Protein AF-0000000084848698 (afdb_homodimer)

InterPro domains:
  IPR004860 Homing endonuclease, LAGLIDADG domain [PF00961] (37-137)
  IPR027434 Homing endonuclease [G3DSA:3.10.28.10] (5-168)
  IPR027434 Homing endonuclease [SSF55608] (29-166)
  IPR051289 LAGLIDADG Homing Endonuclease [PTHR36181] (28-167)

Foldseek 3Di:
DDPDDDPPPPCVPDVPDDDDDDDDDDDDPADDLLVVLVQCLPFKAKAKDWDAAPVAPVRIDIWIKIKGKDFVVCQVVLVNVCVRLVHFDWDQDPVDNGMIMTMDTPLVSCVPRVLVSCVVRNRDDPRRLLSVLRVVLSVLVVVVVCSDPVSVVSNVVSNCCDDPSNDD/DPPDDDDPPPCVPDVPDDDDDDDDDDDDPADDLLVVLVQCLPFKAKAKDWDAAPVAPVRIDIWIKIKGKDFVVCQVVLVNVCVRLVHFDWDQDPVDNGMIMTMDTPLVSCVPRVLVSCVVRNRDDPRRLVSVLRVVLSVLVVVVVCSDPVSVVSNVVSNCCDDPSNDD

Radius of gyration: 22.37 Å; Cα contacts (8 Å, |Δi|>4): 511; chains: 2; bounding box: 40×70×56 Å

Nearest PDB structures (foldseek):
  4lq0-assembly1_A  TM=9.061E-01  e=2.916E-15  Leptographium truncatum
  5gkk-assembly1_A  TM=9.551E-01  e=1.819E-14  Thermotoga neapolitana
  5e67-assembly1_A  TM=8.804E-01  e=2.965E-14  Sordaria macrospora k-hell
  4z1x-assembly2_A  TM=8.504E-01  e=2.965E-14  Fusarium graminearum PH-1
  2ex5-assembly1_B  TM=8.906E-01  e=7.009E-10  Chlamydomonas moewusii

pLDDT: mean 86.85, std 21.05, range [21.31, 98.88]

Secondary structure (DSSP, 8-state):
-------TTTTTT-TT------PPP---SS--HHHHHHHHHHHEEEEEEEEE-TTSTTSEEEEEEEEEEEEGGGHHHHHHHHHHHT--EEEE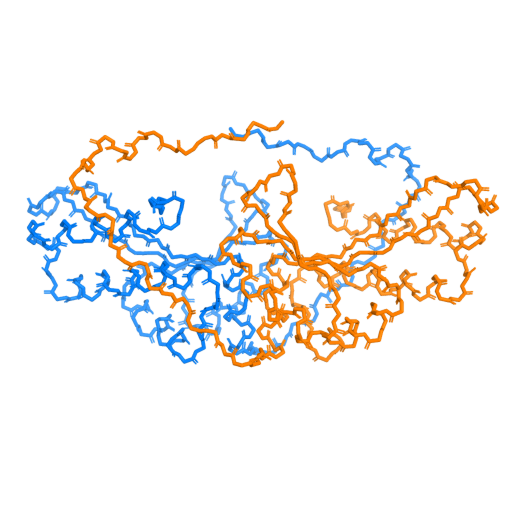-SS-TTEEEEEE--HHHIIIIIHHHHHHS---STHHHHHHHHHHHHHHHHTTGGGSHHHHHHHHHHHHTSGGG---/-------TTTTTT-TT------PPP---SS--HHHHHHHHHHHEEEEEEEEE-TTSTTSEEEEEEEEEEEEGGGHHHHHHHHHHHT--EEEE-SS-TTEEEEEE--HHHIIIIIHHHHHHS---STHHHHHHHHHHHHHHHHTTGGGSHHHHHHHHHHHHTSGGG---

Sequence (336 aa):
SINRGTSKKVFFLYPNIKPVIRPRVILPLNLNPYWVSGFVSGDGGFSIVIRPSNSYKLKQQVAFRFHIAQHNRDIEVMNLISKFFNCGTVYVRSNSSQLCDFVVQDTKLLLSNILPHFEIYPILNLKYKDYICFKKALEIFLSKQHLKQEGLDTIKGFILEMNSNRLNSINRGTSKKVFFLYPNIKPVIRPRVILPLNLNPYWVSGFVSGDGGFSIVIRPSNSYKLKQQVAFRFHIAQHNRDIEVMNLISKFFNCGTVYVRSNSSQLCDFVVQDTKLLLSNILPHFEIYPILNLKYKDYICFKKALEIFLSKQHLKQEGLDTIKGFILEMNSNRLN

Structure (mmCIF, N/CA/C/O backbone):
data_AF-0000000084848698-model_v1
#
loop_
_entity.id
_entity.type
_entity.pdbx_description
1 polymer 'Homing endonuclease LAGLIDADG domain-containing protein'
#
loop_
_atom_site.group_PDB
_atom_site.id
_atom_site.type_symbol
_atom_site.label_atom_id
_atom_site.label_alt_id
_atom_site.label_comp_id
_atom_site.label_asym_id
_atom_site.label_entity_id
_atom_site.label_seq_id
_atom_site.pdbx_PDB_ins_code
_atom_site.Cartn_x
_atom_site.Cartn_y
_atom_site.Cartn_z
_atom_site.occupancy
_atom_site.B_iso_or_equiv
_atom_site.auth_seq_id
_atom_site.auth_comp_id
_atom_site.auth_asym_id
_atom_site.auth_atom_id
_atom_site.pdbx_PDB_model_num
ATOM 1 N N . SER A 1 1 ? 23.016 -2.248 -3.258 1 21.81 1 SER A N 1
ATOM 2 C CA . SER A 1 1 ? 21.781 -1.486 -3.117 1 21.81 1 SER A CA 1
ATOM 3 C C . SER A 1 1 ? 21.719 -0.774 -1.77 1 21.81 1 SER A C 1
ATOM 5 O O . SER A 1 1 ? 21.812 -1.413 -0.719 1 21.81 1 SER A O 1
ATOM 7 N N . ILE A 1 2 ? 22.156 0.504 -1.577 1 24.38 2 ILE A N 1
ATOM 8 C CA . ILE A 1 2 ? 22.734 1.246 -0.467 1 24.38 2 ILE A CA 1
ATOM 9 C C . ILE A 1 2 ? 21.656 1.577 0.562 1 24.38 2 ILE A C 1
ATOM 11 O O . ILE A 1 2 ? 20.609 2.139 0.218 1 24.38 2 ILE A O 1
ATOM 15 N N . ASN A 1 3 ? 21.469 0.771 1.458 1 21.31 3 ASN A N 1
ATOM 16 C CA . ASN A 1 3 ? 20.672 0.817 2.676 1 21.31 3 ASN A CA 1
ATOM 17 C C . ASN A 1 3 ? 20.797 2.164 3.383 1 21.31 3 ASN A C 1
ATOM 19 O O . ASN A 1 3 ? 21.75 2.379 4.145 1 21.31 3 ASN A O 1
ATOM 23 N N . ARG A 1 4 ? 20.578 3.318 2.76 1 28.48 4 ARG A N 1
ATOM 24 C CA . ARG A 1 4 ? 21.047 4.586 3.314 1 28.48 4 ARG A CA 1
ATOM 25 C C . ARG A 1 4 ? 20.422 4.844 4.684 1 28.48 4 ARG A C 1
ATOM 27 O O . ARG A 1 4 ? 19.234 4.602 4.887 1 28.48 4 ARG A O 1
ATOM 34 N N . GLY A 1 5 ? 21.188 4.73 5.754 1 27.66 5 GLY A N 1
ATOM 35 C CA . GLY A 1 5 ? 21.062 5.008 7.18 1 27.66 5 GLY A CA 1
ATOM 36 C C . GLY A 1 5 ? 20.156 6.184 7.48 1 27.66 5 GLY A C 1
ATOM 37 O O . GLY A 1 5 ? 19.844 6.984 6.598 1 27.66 5 GLY A O 1
ATOM 38 N N . THR A 1 6 ? 19.422 6.055 8.562 1 30.78 6 THR A N 1
ATOM 39 C CA . THR A 1 6 ? 18.641 7.059 9.281 1 30.78 6 THR A CA 1
ATOM 40 C C . THR A 1 6 ? 19.359 8.406 9.266 1 30.78 6 THR A C 1
ATOM 42 O O . THR A 1 6 ? 20.594 8.461 9.297 1 30.78 6 THR A O 1
ATOM 45 N N . SER A 1 7 ? 18.75 9.383 8.648 1 32.88 7 SER A N 1
ATOM 46 C CA . SER A 1 7 ? 19.312 10.727 8.586 1 32.88 7 SER A CA 1
ATOM 47 C C . SER A 1 7 ? 19.844 11.172 9.945 1 32.88 7 SER A C 1
ATOM 49 O O . SER A 1 7 ? 19.109 11.156 10.938 1 32.88 7 SER A O 1
ATOM 51 N N . LYS A 1 8 ? 21.031 11.047 10.367 1 35.56 8 LYS A N 1
ATOM 52 C CA . LYS A 1 8 ? 21.828 11.57 11.461 1 35.56 8 LYS A CA 1
ATOM 53 C C . LYS A 1 8 ? 21.422 13 11.812 1 35.56 8 LYS A C 1
ATOM 55 O O . LYS A 1 8 ? 21.938 13.578 12.766 1 35.56 8 LYS A O 1
ATOM 60 N N . LYS A 1 9 ? 20.75 13.531 10.93 1 34.56 9 LYS A N 1
ATOM 61 C CA . LYS A 1 9 ? 20.625 14.977 11.047 1 34.56 9 LYS A CA 1
ATOM 62 C C . LYS A 1 9 ? 19.594 15.352 12.117 1 34.56 9 LYS A C 1
ATOM 64 O O . LYS A 1 9 ? 19.609 16.469 12.625 1 34.56 9 LYS A O 1
ATOM 69 N N . VAL A 1 10 ? 18.562 14.484 12.367 1 36.53 10 VAL A N 1
ATOM 70 C CA . VAL A 1 10 ? 17.547 15.016 13.258 1 36.53 10 VAL A CA 1
ATOM 71 C C . VAL A 1 10 ? 18.016 14.922 14.703 1 36.53 10 VAL A C 1
ATOM 73 O O . VAL A 1 10 ? 17.438 15.547 15.602 1 36.53 10 VAL A O 1
ATOM 76 N N . PHE A 1 11 ? 18.906 14.039 15.07 1 38.94 11 PHE A N 1
ATOM 77 C CA . PHE A 1 11 ? 19.328 13.914 16.453 1 38.94 11 PHE A CA 1
ATOM 78 C C . PHE A 1 11 ? 19.859 15.25 16.984 1 38.94 11 PHE A C 1
ATOM 80 O O . PHE A 1 11 ? 19.734 15.539 18.172 1 38.94 11 PHE A O 1
ATOM 87 N N . PHE A 1 12 ? 20.5 15.82 16.141 1 42.62 12 PHE A N 1
ATOM 88 C CA . PHE A 1 12 ? 21.234 16.953 16.703 1 42.62 12 PHE A CA 1
ATOM 89 C C . PHE A 1 12 ? 20.266 18.047 17.141 1 42.62 12 PHE A C 1
ATOM 91 O O . PHE A 1 12 ? 20.625 18.938 17.922 1 42.62 12 PHE A O 1
ATOM 98 N N . LEU A 1 13 ? 19.094 17.891 16.547 1 42.56 13 LEU A N 1
ATOM 99 C CA . LEU A 1 13 ? 18.344 19.125 16.766 1 42.56 13 LEU A CA 1
ATOM 100 C C . LEU A 1 13 ? 17.578 19.062 18.094 1 42.56 13 LEU A C 1
ATOM 102 O O . LEU A 1 13 ? 17.344 20.094 18.719 1 42.56 13 LEU A O 1
ATOM 106 N N . TYR A 1 14 ? 17.047 17.797 18.562 1 42.09 14 TYR A N 1
ATOM 107 C CA . TYR A 1 14 ? 16.281 17.875 19.797 1 42.09 14 TYR A CA 1
ATOM 108 C C . TYR A 1 14 ? 16.781 16.859 20.812 1 42.09 14 TYR A C 1
ATOM 110 O O . TYR A 1 14 ? 16.234 15.766 20.922 1 42.09 14 TYR A O 1
ATOM 118 N N . PRO A 1 15 ? 17.797 17.031 21.484 1 41.66 15 PRO A N 1
ATOM 119 C CA . PRO A 1 15 ? 18.438 16.078 22.406 1 41.66 15 PRO A CA 1
ATOM 120 C C . PRO A 1 15 ? 17.5 15.648 23.531 1 41.66 15 PRO A C 1
ATOM 122 O O . PRO A 1 15 ? 17.656 14.5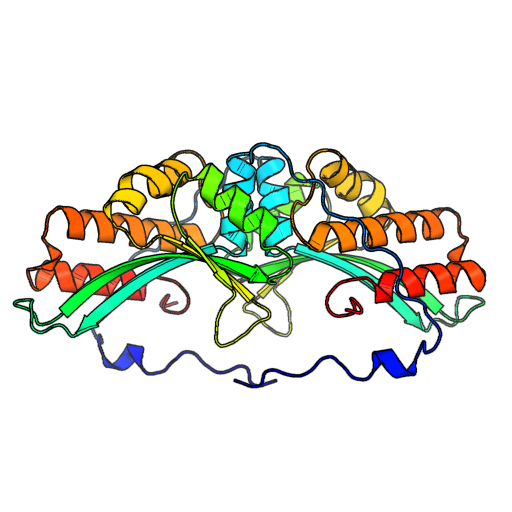55 24.078 1 41.66 15 PRO A O 1
ATOM 125 N N . ASN A 1 16 ? 16.594 16.5 23.953 1 43.38 16 ASN A N 1
ATOM 126 C CA . ASN A 1 16 ? 15.961 16.234 25.234 1 43.38 16 ASN A CA 1
ATOM 127 C C . ASN A 1 16 ? 14.602 15.562 25.062 1 43.38 16 ASN A C 1
ATOM 129 O O . ASN A 1 16 ? 13.734 15.664 25.938 1 43.38 16 ASN A O 1
ATOM 133 N N . ILE A 1 17 ? 14.273 15.117 23.953 1 48.41 17 ILE A N 1
ATOM 134 C CA . ILE A 1 17 ? 12.875 14.688 23.875 1 48.41 17 ILE A CA 1
ATOM 135 C C . ILE A 1 17 ? 12.758 13.227 24.297 1 48.41 17 ILE A C 1
ATOM 137 O O . ILE A 1 17 ? 13.508 12.375 23.812 1 48.41 17 ILE A O 1
ATOM 141 N N . LYS A 1 18 ? 12.016 13.031 25.438 1 46.81 18 LYS A N 1
ATOM 142 C CA . LYS A 1 18 ? 11.727 11.711 25.984 1 46.81 18 LYS A CA 1
ATOM 143 C C . LYS A 1 18 ? 10.844 10.898 25.031 1 46.81 18 LYS A C 1
ATOM 145 O O . LYS A 1 18 ? 9.938 11.445 24.406 1 46.81 18 LYS A O 1
ATOM 150 N N . PRO A 1 19 ? 11.195 9.672 24.844 1 43.78 19 PRO A N 1
ATOM 151 C CA . PRO A 1 19 ? 10.375 8.828 23.984 1 43.78 19 PRO A CA 1
ATOM 152 C C . PRO A 1 19 ? 8.953 8.648 24.5 1 43.78 19 PRO A C 1
ATOM 154 O O . PRO A 1 19 ? 8.75 8.453 25.703 1 43.78 19 PRO A O 1
ATOM 157 N N . VAL A 1 20 ? 7.906 9.266 23.953 1 46.66 20 VAL A N 1
ATOM 158 C CA . VAL A 1 20 ? 6.508 9.117 24.359 1 46.66 20 VAL A CA 1
ATOM 159 C C . VAL A 1 20 ? 6.012 7.719 24 1 46.66 20 VAL A C 1
ATOM 161 O O . VAL A 1 20 ? 6.516 7.094 23.062 1 46.66 20 VAL A O 1
ATOM 164 N N . ILE A 1 21 ? 5.074 7.098 24.844 1 48.22 21 ILE A N 1
ATOM 165 C CA . ILE A 1 21 ? 4.402 5.812 24.688 1 48.22 21 ILE A CA 1
ATOM 166 C C . ILE A 1 21 ? 3.693 5.754 23.344 1 48.22 21 ILE A C 1
ATOM 168 O O . ILE A 1 21 ? 2.867 6.613 23.031 1 48.22 21 ILE A O 1
ATOM 172 N N . ARG A 1 22 ? 4.051 4.938 22.578 1 54.06 22 ARG A N 1
ATOM 173 C CA . ARG A 1 22 ? 3.523 4.785 21.234 1 54.06 22 ARG A CA 1
ATOM 174 C C . ARG A 1 22 ? 2.115 4.199 21.25 1 54.06 22 ARG A C 1
ATOM 176 O O . ARG A 1 22 ? 1.883 3.154 21.859 1 54.06 22 ARG A O 1
ATOM 183 N N . PRO A 1 23 ? 1.16 4.953 20.922 1 56.19 23 PRO A N 1
ATOM 184 C CA . PRO A 1 23 ? -0.177 4.355 20.875 1 56.19 23 PRO A CA 1
ATOM 185 C C . PRO A 1 23 ? -0.23 3.08 20.047 1 56.19 23 PRO A C 1
ATOM 187 O O . PRO A 1 23 ? 0.459 2.98 19.016 1 56.19 23 PRO A O 1
ATOM 190 N N . ARG A 1 24 ? -0.662 2.1 20.625 1 66.25 24 ARG A N 1
ATOM 191 C CA . ARG A 1 24 ? -0.813 0.822 19.938 1 66.25 24 ARG A CA 1
ATOM 192 C C . ARG A 1 24 ? -2.016 0.843 19 1 66.25 24 ARG A C 1
ATOM 194 O O . ARG A 1 24 ? -3.049 1.435 19.328 1 66.25 24 ARG A O 1
ATOM 201 N N . VAL A 1 25 ? -1.762 0.469 17.781 1 73.56 25 VAL A N 1
ATOM 202 C CA . VAL A 1 25 ? -2.852 0.355 16.812 1 73.56 25 VAL A CA 1
ATOM 203 C C . VAL A 1 25 ? -3.863 -0.681 17.297 1 73.56 25 VAL A C 1
ATOM 205 O O . VAL A 1 25 ? -3.492 -1.802 17.656 1 73.56 25 VAL A O 1
ATOM 208 N N . ILE A 1 26 ? -5.082 -0.307 17.547 1 84.06 26 ILE A N 1
ATOM 209 C CA . ILE A 1 26 ? -6.137 -1.259 17.891 1 84.06 26 ILE A CA 1
ATOM 210 C C . ILE A 1 26 ? -6.652 -1.925 16.609 1 84.06 26 ILE A C 1
ATOM 212 O O . ILE A 1 26 ? -7.242 -1.264 15.758 1 84.06 26 ILE A O 1
ATOM 216 N N . LEU A 1 27 ? -6.402 -3.18 16.531 1 91.62 27 LEU A N 1
ATOM 217 C CA . LEU A 1 27 ? -6.793 -3.916 15.328 1 91.62 27 LEU A CA 1
ATOM 218 C C . LEU A 1 27 ? -8.172 -4.539 15.5 1 91.62 27 LEU A C 1
ATOM 220 O O . LEU A 1 27 ? -8.539 -4.957 16.594 1 91.62 27 LEU A O 1
ATOM 224 N N . PRO A 1 28 ? -8.891 -4.539 14.477 1 93.19 28 PRO A N 1
ATOM 225 C CA . PRO A 1 28 ? -10.195 -5.207 14.531 1 93.19 28 PRO A CA 1
ATOM 226 C C . PRO A 1 28 ? -10.078 -6.727 14.648 1 93.19 28 PRO A C 1
ATOM 228 O O . PRO A 1 28 ? -8.984 -7.277 14.484 1 93.19 28 PRO A O 1
ATOM 231 N N . LEU A 1 29 ? -11.164 -7.312 14.922 1 91.38 29 LEU A N 1
ATOM 232 C CA . LEU A 1 29 ? -11.188 -8.766 15 1 91.38 29 LEU A CA 1
ATOM 233 C C . LEU A 1 29 ? -11.008 -9.391 13.617 1 91.38 29 LEU A C 1
ATOM 235 O O . LEU A 1 29 ? -10.312 -10.398 13.477 1 91.38 29 LEU A O 1
ATOM 239 N N . ASN A 1 30 ? -11.703 -8.734 12.602 1 94.5 30 ASN A N 1
ATOM 240 C CA . ASN A 1 30 ? -11.594 -9.172 11.211 1 94.5 30 ASN A CA 1
ATOM 241 C C . ASN A 1 30 ? -11.344 -7.992 10.273 1 94.5 30 ASN A C 1
ATOM 243 O O . ASN A 1 30 ? -11.805 -6.879 10.531 1 94.5 30 ASN A O 1
ATOM 247 N N . LEU A 1 31 ? -10.711 -8.273 9.211 1 98 31 LEU A N 1
ATOM 248 C CA . LEU A 1 31 ? -10.438 -7.227 8.234 1 98 31 LEU A CA 1
ATOM 249 C C . LEU A 1 31 ? -11.578 -7.117 7.23 1 98 31 LEU A C 1
ATOM 251 O O . LEU A 1 31 ? -12.164 -8.133 6.84 1 98 31 LEU A O 1
ATOM 255 N N . ASN A 1 32 ? -11.867 -5.891 6.871 1 98.38 32 ASN A N 1
ATOM 256 C CA . ASN A 1 32 ? -12.773 -5.688 5.746 1 98.38 32 ASN A CA 1
ATOM 257 C C . ASN A 1 32 ? -12.125 -6.09 4.426 1 98.38 32 ASN A C 1
ATOM 259 O O . ASN A 1 32 ? -10.984 -5.719 4.148 1 98.38 32 ASN A O 1
ATOM 263 N N . PRO A 1 33 ? -12.812 -6.828 3.59 1 98.62 33 PRO A N 1
ATOM 264 C CA . PRO A 1 33 ? -12.195 -7.328 2.361 1 98.62 33 PRO A CA 1
ATOM 265 C C . PRO A 1 33 ? -11.734 -6.203 1.434 1 98.62 33 PRO A C 1
ATOM 267 O O . PRO A 1 33 ? -10.742 -6.352 0.723 1 98.62 33 PRO A O 1
ATOM 270 N N . TYR A 1 34 ? -12.461 -5.094 1.409 1 98.62 34 TYR A N 1
ATOM 271 C CA . TYR A 1 34 ? -12.031 -3.961 0.593 1 98.62 34 TYR A CA 1
ATOM 272 C C . TYR A 1 34 ? -10.742 -3.361 1.128 1 98.62 34 TYR A C 1
ATOM 274 O O . TYR A 1 34 ? -9.875 -2.941 0.354 1 98.62 34 TYR A O 1
ATOM 282 N N . TRP A 1 35 ? -10.609 -3.299 2.459 1 98.69 35 TRP A N 1
ATOM 283 C CA . TRP A 1 35 ? -9.367 -2.814 3.057 1 98.69 35 TRP A CA 1
ATOM 284 C C . TRP A 1 35 ? -8.18 -3.666 2.613 1 98.69 35 TRP A C 1
ATOM 286 O O . TRP A 1 35 ? -7.125 -3.135 2.262 1 98.69 35 TRP A O 1
ATOM 296 N N . VAL A 1 36 ? -8.414 -4.961 2.555 1 98.81 36 VAL A N 1
ATOM 297 C CA . VAL A 1 36 ? -7.355 -5.895 2.189 1 98.81 36 VAL A CA 1
ATOM 298 C C . VAL A 1 36 ? -6.914 -5.637 0.75 1 98.81 36 VAL A C 1
ATOM 300 O O . VAL A 1 36 ? -5.715 -5.566 0.464 1 98.81 36 VAL A O 1
ATOM 303 N N . SER A 1 37 ? -7.898 -5.449 -0.147 1 98.75 37 SER A N 1
ATOM 304 C CA . SER A 1 37 ? -7.562 -5.18 -1.541 1 98.75 37 SER A CA 1
ATOM 305 C C . SER A 1 37 ? -6.824 -3.854 -1.688 1 98.75 37 SER A C 1
ATOM 307 O O . SER A 1 37 ? -5.902 -3.736 -2.494 1 98.75 37 SER A O 1
ATOM 309 N N . GLY A 1 38 ? -7.254 -2.846 -0.919 1 98.62 38 GLY A N 1
ATOM 310 C CA . GLY A 1 38 ? -6.531 -1.586 -0.924 1 98.62 38 GLY A CA 1
ATOM 311 C C . GLY A 1 38 ? -5.102 -1.719 -0.439 1 98.62 38 GLY A C 1
ATOM 312 O O . GLY A 1 38 ? -4.176 -1.187 -1.06 1 98.62 38 GLY A O 1
ATOM 313 N N . PHE A 1 39 ? -4.898 -2.461 0.611 1 98.75 39 PHE A N 1
ATOM 314 C CA . PHE A 1 39 ? -3.582 -2.658 1.211 1 98.75 39 PHE A CA 1
ATOM 315 C C . PHE A 1 39 ? -2.66 -3.41 0.259 1 98.75 39 PHE A C 1
ATOM 317 O O . PHE A 1 39 ? -1.492 -3.051 0.104 1 98.75 39 PHE A O 1
ATOM 324 N N . VAL A 1 40 ? -3.197 -4.426 -0.41 1 98.69 40 VAL A N 1
ATOM 325 C CA . VAL A 1 40 ? -2.43 -5.199 -1.38 1 98.69 40 VAL A CA 1
ATOM 326 C C . VAL A 1 40 ? -2.086 -4.324 -2.584 1 98.69 40 VAL A C 1
ATOM 328 O O . VAL A 1 40 ? -0.991 -4.426 -3.141 1 98.69 40 VAL A O 1
ATOM 331 N N . SER A 1 41 ? -3.006 -3.445 -3.018 1 97.88 41 SER A N 1
ATOM 332 C CA . SER A 1 41 ? -2.729 -2.514 -4.105 1 97.88 41 SER A CA 1
ATOM 333 C C . SER A 1 41 ? -1.518 -1.641 -3.791 1 97.88 41 SER A C 1
ATOM 335 O O . SER A 1 41 ? -0.792 -1.226 -4.695 1 97.88 41 SER A O 1
ATOM 337 N N . GLY A 1 42 ? -1.337 -1.416 -2.557 1 96.94 42 GLY A N 1
ATOM 338 C CA . GLY A 1 42 ? -0.197 -0.614 -2.143 1 96.94 42 GLY A CA 1
ATOM 339 C C . GLY A 1 42 ? 1.071 -1.426 -1.964 1 96.94 42 GLY A C 1
ATOM 340 O O . GLY A 1 42 ? 2.059 -1.207 -2.666 1 96.94 42 GLY A O 1
ATOM 341 N N . ASP A 1 43 ? 0.994 -2.461 -1.101 1 97.06 43 ASP A N 1
ATOM 342 C CA . ASP A 1 43 ? 2.234 -3.102 -0.673 1 97.06 43 ASP A CA 1
ATOM 343 C C . ASP A 1 43 ? 2.211 -4.598 -0.97 1 97.06 43 ASP A C 1
ATOM 345 O O . ASP A 1 43 ? 3.062 -5.348 -0.487 1 97.06 43 ASP A O 1
ATOM 349 N N . GLY A 1 44 ? 1.24 -5.078 -1.666 1 97.81 44 GLY A N 1
ATOM 350 C CA . GLY A 1 44 ? 1.187 -6.469 -2.082 1 97.81 44 GLY A CA 1
ATOM 351 C C . GLY A 1 44 ? 1.816 -6.711 -3.441 1 97.81 44 GLY A C 1
ATOM 352 O O . GLY A 1 44 ? 2.201 -5.762 -4.129 1 97.81 44 GLY A O 1
ATOM 353 N N . GLY A 1 45 ? 1.938 -7.984 -3.746 1 97.56 45 GLY A N 1
ATOM 354 C CA . GLY A 1 45 ? 2.518 -8.328 -5.035 1 97.56 45 GLY A CA 1
ATOM 355 C C . GLY A 1 45 ? 2.234 -9.758 -5.453 1 97.56 45 GLY A C 1
ATOM 356 O O . GLY A 1 45 ? 1.989 -10.625 -4.605 1 97.56 45 GLY A O 1
ATOM 357 N N . PHE A 1 46 ? 2.254 -9.961 -6.754 1 98.12 46 PHE A N 1
ATOM 358 C CA . PHE A 1 46 ? 2.117 -11.25 -7.414 1 98.12 46 PHE A CA 1
ATOM 359 C C . PHE A 1 46 ? 3.354 -11.57 -8.25 1 98.12 46 PHE A C 1
ATOM 361 O O . PHE A 1 46 ? 3.812 -10.727 -9.023 1 98.12 46 PHE A O 1
ATOM 368 N N . SER A 1 47 ? 3.848 -12.773 -8.094 1 97.19 47 SER A N 1
ATOM 369 C CA . SER A 1 47 ? 5.051 -13.102 -8.852 1 97.19 47 SER A CA 1
ATOM 370 C C . SER A 1 47 ? 5 -14.531 -9.375 1 97.19 47 SER A C 1
ATOM 372 O O . SER A 1 47 ? 4.375 -15.406 -8.758 1 97.19 47 SER A O 1
ATOM 374 N N . ILE A 1 48 ? 5.586 -14.711 -10.508 1 98 48 ILE A N 1
ATOM 375 C CA . ILE A 1 48 ? 5.828 -16.016 -11.125 1 98 48 ILE A CA 1
ATOM 376 C C . ILE A 1 48 ? 7.324 -16.219 -11.328 1 98 48 ILE A C 1
ATOM 378 O O . ILE A 1 48 ? 8.008 -15.359 -11.883 1 98 48 ILE A O 1
ATOM 382 N N . VAL A 1 49 ? 7.777 -17.281 -10.875 1 95.94 49 VAL A N 1
ATOM 383 C CA . VAL A 1 49 ? 9.211 -17.547 -10.977 1 95.94 49 VAL A CA 1
ATOM 384 C C . VAL A 1 49 ? 9.445 -18.859 -11.719 1 95.94 49 VAL A C 1
ATOM 386 O O . VAL A 1 49 ? 8.727 -19.844 -11.492 1 95.94 49 VAL A O 1
ATOM 389 N N . ILE A 1 50 ? 10.352 -18.859 -12.578 1 95.94 50 ILE A N 1
ATOM 390 C CA . ILE A 1 50 ? 10.805 -20.062 -13.25 1 95.94 50 ILE A CA 1
ATOM 391 C C . ILE A 1 50 ? 12.188 -20.453 -12.742 1 95.94 50 ILE A C 1
ATOM 393 O O . ILE A 1 50 ? 13.141 -19.672 -12.859 1 95.94 50 ILE A O 1
ATOM 397 N N . ARG A 1 51 ? 12.227 -21.641 -12.242 1 95.62 51 ARG A N 1
ATOM 398 C CA . ARG A 1 51 ? 13.5 -22.125 -11.703 1 95.62 51 ARG A CA 1
ATOM 399 C C . ARG A 1 51 ? 13.977 -23.359 -12.453 1 95.62 51 ARG A C 1
ATOM 401 O O . ARG A 1 51 ? 13.172 -24.188 -12.883 1 95.62 51 ARG A O 1
ATOM 408 N N . PRO A 1 52 ? 15.344 -23.453 -12.531 1 95.5 52 PRO A N 1
ATOM 409 C CA . PRO A 1 52 ? 15.844 -24.703 -13.086 1 95.5 52 PRO A CA 1
ATOM 410 C C . PRO A 1 52 ? 15.539 -25.906 -12.203 1 95.5 52 PRO A C 1
ATOM 412 O O . PRO A 1 52 ? 15.586 -25.797 -10.977 1 95.5 52 PRO A O 1
ATOM 415 N N . SER A 1 53 ? 15.133 -26.984 -12.898 1 94.94 53 SER A N 1
ATOM 416 C CA . SER A 1 53 ? 14.859 -28.219 -12.156 1 94.94 53 SER A CA 1
ATOM 417 C C . SER A 1 53 ? 15.062 -29.453 -13.039 1 94.94 53 SER A C 1
ATOM 419 O O . SER A 1 53 ? 14.461 -29.562 -14.109 1 94.94 53 SER A O 1
ATOM 421 N N . ASN A 1 54 ? 15.789 -30.391 -12.508 1 93.69 54 ASN A N 1
ATOM 422 C CA . ASN A 1 54 ? 16.062 -31.609 -13.25 1 93.69 54 ASN A CA 1
ATOM 423 C C . ASN A 1 54 ? 14.906 -32.594 -13.156 1 93.69 54 ASN A C 1
ATOM 425 O O . ASN A 1 54 ? 14.883 -33.594 -13.875 1 93.69 54 ASN A O 1
ATOM 429 N N . SER A 1 55 ? 13.984 -32.312 -12.414 1 91.69 55 SER A N 1
ATOM 430 C CA . SER A 1 55 ? 12.867 -33.25 -12.188 1 91.69 55 SER A CA 1
ATOM 431 C C . SER A 1 55 ? 11.812 -33.094 -13.281 1 91.69 55 SER A C 1
ATOM 433 O O . SER A 1 55 ? 10.93 -33.938 -13.406 1 91.69 55 SER A O 1
ATOM 435 N N . TYR A 1 56 ? 12.008 -32.094 -14.062 1 91.19 56 TYR A N 1
ATOM 436 C CA . TYR A 1 56 ? 11.016 -31.828 -15.102 1 91.19 56 TYR A CA 1
ATOM 437 C C . TYR A 1 56 ? 11.602 -32.062 -16.484 1 91.19 56 TYR A C 1
ATOM 439 O O . TYR A 1 56 ? 12.797 -31.844 -16.703 1 91.19 56 TYR A O 1
ATOM 447 N N . LYS A 1 57 ? 10.758 -32.375 -17.344 1 91.31 57 LYS A N 1
ATOM 448 C CA . LYS A 1 57 ? 11.188 -32.688 -18.703 1 91.31 57 LYS A CA 1
ATOM 449 C C . LYS A 1 57 ? 11.852 -31.469 -19.344 1 91.31 57 LYS A C 1
ATOM 451 O O . LYS A 1 57 ? 12.891 -31.609 -20 1 91.31 57 LYS A O 1
ATOM 456 N N . LEU A 1 58 ? 11.281 -30.297 -19.109 1 94.69 58 LEU A N 1
ATOM 457 C CA . LEU A 1 58 ? 11.812 -29.078 -19.719 1 94.69 58 LEU A CA 1
ATOM 458 C C . LEU A 1 58 ? 12.898 -28.469 -18.844 1 94.69 58 LEU A C 1
ATOM 460 O O . LEU A 1 58 ? 13.398 -27.375 -19.125 1 94.69 58 LEU A O 1
ATOM 464 N N . LYS A 1 59 ? 13.188 -29.062 -17.75 1 95.5 59 LYS A N 1
ATOM 465 C CA . LYS A 1 59 ? 14.25 -28.656 -16.844 1 95.5 59 LYS A CA 1
ATOM 466 C C . LYS A 1 59 ? 13.938 -27.328 -16.172 1 95.5 59 LYS A C 1
ATOM 468 O O . LYS A 1 59 ? 14.844 -26.547 -15.852 1 95.5 59 LYS A O 1
ATOM 473 N N . GLN A 1 60 ? 12.672 -27.016 -16.188 1 96.12 60 GLN A N 1
ATOM 474 C CA . GLN A 1 60 ? 12.219 -25.766 -15.57 1 96.12 60 GLN A CA 1
ATOM 475 C C . GLN A 1 60 ? 10.969 -26.016 -14.727 1 96.12 60 GLN A C 1
ATOM 477 O O . GLN A 1 60 ? 10.062 -26.75 -15.133 1 96.12 60 GLN A O 1
ATOM 482 N N . GLN A 1 61 ? 11 -25.438 -13.602 1 96.38 61 GLN A N 1
ATOM 483 C CA . GLN A 1 61 ? 9.852 -25.484 -12.703 1 96.38 61 GLN A CA 1
ATOM 484 C C . GLN A 1 61 ? 9.234 -24.094 -12.539 1 96.38 61 GLN A C 1
ATOM 486 O O . GLN A 1 61 ? 9.945 -23.109 -12.352 1 96.38 61 GLN A O 1
ATOM 491 N N . VAL A 1 62 ? 7.922 -24.078 -12.68 1 97.69 62 VAL A N 1
ATOM 492 C CA . VAL A 1 62 ? 7.191 -22.828 -12.492 1 97.69 62 VAL A CA 1
ATOM 493 C C . VAL A 1 62 ? 6.68 -22.75 -11.062 1 97.69 62 VAL A C 1
ATOM 495 O O . VAL A 1 62 ? 6.117 -23.703 -10.531 1 97.69 62 VAL A O 1
ATOM 498 N N . ALA A 1 63 ? 6.867 -21.625 -10.406 1 97.94 63 ALA A N 1
ATOM 499 C CA . ALA A 1 63 ? 6.363 -21.375 -9.055 1 97.94 63 ALA A CA 1
ATOM 500 C C . ALA A 1 63 ? 5.637 -20.031 -8.992 1 97.94 63 ALA A C 1
ATOM 502 O O . ALA A 1 63 ? 5.926 -19.125 -9.766 1 97.94 63 ALA A O 1
ATOM 503 N N . PHE A 1 64 ? 4.691 -19.984 -8.125 1 98.56 64 PHE A N 1
ATOM 504 C CA . PHE A 1 64 ? 3.855 -18.797 -7.941 1 98.56 64 PHE A CA 1
ATOM 505 C C . PHE A 1 64 ? 3.977 -18.266 -6.52 1 98.56 64 PHE A C 1
ATOM 507 O O . PHE A 1 64 ? 4.098 -19.031 -5.566 1 98.56 64 PHE A O 1
ATOM 514 N N . ARG A 1 65 ? 3.869 -16.938 -6.371 1 98.38 65 ARG A N 1
ATOM 515 C CA . ARG A 1 65 ? 3.99 -16.328 -5.047 1 98.38 65 ARG A CA 1
ATOM 516 C C . ARG A 1 65 ? 3.117 -15.086 -4.93 1 98.38 65 ARG A C 1
ATOM 518 O O . ARG A 1 65 ? 3.176 -14.195 -5.781 1 98.38 65 ARG A O 1
ATOM 525 N N . PHE A 1 66 ? 2.275 -15.078 -3.963 1 98.81 66 PHE A N 1
ATOM 526 C CA . PHE A 1 66 ? 1.607 -13.867 -3.486 1 98.81 66 PHE A CA 1
ATOM 527 C C . PHE A 1 66 ? 2.248 -13.375 -2.197 1 98.81 66 PHE A C 1
ATOM 529 O O . PHE A 1 66 ? 2.502 -14.156 -1.279 1 98.81 66 PHE A O 1
ATOM 536 N N . HIS A 1 67 ? 2.512 -12.062 -2.123 1 98.62 67 HIS A N 1
ATOM 537 C CA . HIS A 1 67 ? 3.203 -11.609 -0.921 1 98.62 67 HIS A CA 1
ATOM 538 C C . HIS A 1 67 ? 2.809 -10.18 -0.566 1 98.62 67 HIS A C 1
ATOM 540 O O . HIS A 1 67 ? 2.352 -9.43 -1.428 1 98.62 67 HIS A O 1
ATOM 546 N N . ILE A 1 68 ? 2.895 -9.836 0.651 1 98.69 68 ILE A N 1
ATOM 547 C CA . ILE A 1 68 ? 2.824 -8.484 1.206 1 98.69 68 ILE A CA 1
ATOM 548 C C . ILE A 1 68 ? 4.047 -8.227 2.082 1 98.69 68 ILE A C 1
ATOM 550 O O . ILE A 1 68 ? 4.445 -9.078 2.877 1 98.69 68 ILE A O 1
ATOM 554 N N . ALA A 1 69 ? 4.676 -7.105 1.954 1 97.38 69 ALA A N 1
ATOM 555 C CA . ALA A 1 69 ? 5.848 -6.742 2.748 1 97.38 69 ALA A CA 1
ATOM 556 C C . ALA A 1 69 ? 5.574 -5.492 3.582 1 97.38 69 ALA A C 1
ATOM 558 O O . ALA A 1 69 ? 5.035 -4.508 3.076 1 97.38 69 ALA A O 1
ATOM 559 N N . GLN A 1 70 ? 5.891 -5.555 4.797 1 96.38 70 GLN A N 1
ATOM 560 C CA . GLN A 1 70 ? 5.73 -4.426 5.711 1 96.38 70 GLN A CA 1
ATOM 561 C C . GLN A 1 70 ? 6.922 -4.316 6.664 1 96.38 70 GLN A C 1
ATOM 563 O O . GLN A 1 70 ? 7.742 -5.23 6.746 1 96.38 70 GLN A O 1
ATOM 568 N N . HIS A 1 71 ? 7.035 -3.182 7.34 1 94 71 HIS A N 1
ATOM 569 C CA . HIS A 1 71 ? 7.934 -3.082 8.484 1 94 71 HIS A CA 1
ATOM 570 C C . HIS A 1 71 ? 7.586 -4.117 9.547 1 94 71 HIS A C 1
ATOM 572 O O . HIS A 1 71 ? 6.414 -4.453 9.734 1 94 71 HIS A O 1
ATOM 578 N N . ASN A 1 72 ? 8.578 -4.645 10.289 1 93.62 72 ASN A N 1
ATOM 579 C CA . ASN A 1 72 ? 8.344 -5.734 11.234 1 93.62 72 ASN A CA 1
ATOM 580 C C . ASN A 1 72 ? 7.449 -5.301 12.383 1 93.62 72 ASN A C 1
ATOM 582 O O . ASN A 1 72 ? 6.809 -6.133 13.031 1 93.62 72 ASN A O 1
ATOM 586 N N . ARG A 1 73 ? 7.328 -4.055 12.625 1 91.38 73 ARG A N 1
ATOM 587 C CA . ARG A 1 73 ? 6.445 -3.549 13.68 1 91.38 73 ARG A CA 1
ATOM 588 C C . ARG A 1 73 ? 4.98 -3.738 13.297 1 91.38 73 ARG A C 1
ATOM 590 O O . ARG A 1 73 ? 4.094 -3.576 14.141 1 91.38 73 ARG A O 1
ATOM 597 N N . ASP A 1 74 ? 4.746 -4.117 12.055 1 94.69 74 ASP A N 1
ATOM 598 C CA . ASP A 1 74 ? 3.391 -4.352 11.562 1 94.69 74 ASP A CA 1
ATOM 599 C C . ASP A 1 74 ? 3.062 -5.844 11.547 1 94.69 74 ASP A C 1
ATOM 601 O O . ASP A 1 74 ? 2.162 -6.277 10.828 1 94.69 74 ASP A O 1
ATOM 605 N N . ILE A 1 75 ? 3.742 -6.59 12.336 1 95.69 75 ILE A N 1
ATOM 606 C CA . ILE A 1 75 ? 3.609 -8.039 12.289 1 95.69 75 ILE A CA 1
ATOM 607 C C . ILE A 1 75 ? 2.195 -8.445 12.711 1 95.69 75 ILE A C 1
ATOM 609 O O . ILE A 1 75 ? 1.646 -9.422 12.203 1 95.69 75 ILE A O 1
ATOM 613 N N . GLU A 1 76 ? 1.566 -7.676 13.57 1 96 76 GLU A N 1
ATOM 614 C CA . GLU A 1 76 ? 0.225 -8.016 14.031 1 96 76 GLU A CA 1
ATOM 615 C C . GLU A 1 76 ? -0.797 -7.891 12.906 1 96 76 GLU A C 1
ATOM 617 O O . GLU A 1 76 ? -1.69 -8.727 12.773 1 96 76 GLU A O 1
ATOM 622 N N . VAL A 1 77 ? -0.708 -6.844 12.078 1 97.25 77 VAL A N 1
ATOM 623 C CA . VAL A 1 77 ? -1.633 -6.707 10.961 1 97.25 77 VAL A CA 1
ATOM 624 C C . VAL A 1 77 ? -1.359 -7.797 9.922 1 97.25 77 VAL A C 1
ATOM 626 O O . VAL A 1 77 ? -2.285 -8.305 9.289 1 97.25 77 VAL A O 1
ATOM 629 N N . MET A 1 78 ? -0.138 -8.219 9.773 1 98.06 78 MET A N 1
ATOM 630 C CA . MET A 1 78 ? 0.209 -9.312 8.867 1 98.06 78 MET A CA 1
ATOM 631 C C . MET A 1 78 ? -0.424 -10.617 9.32 1 98.06 78 MET A C 1
ATOM 633 O O . MET A 1 78 ? -0.9 -11.406 8.5 1 98.06 78 MET A O 1
ATOM 637 N N . ASN A 1 79 ? -0.4 -10.805 10.656 1 98 79 ASN A N 1
ATOM 638 C CA . ASN A 1 79 ? -1.062 -11.984 11.195 1 98 79 ASN A CA 1
ATOM 639 C C . ASN A 1 79 ? -2.568 -11.945 10.953 1 98 79 ASN A C 1
ATOM 641 O O . ASN A 1 79 ? -3.191 -12.977 10.711 1 98 79 ASN A O 1
ATOM 645 N N . LEU A 1 80 ? -3.146 -10.828 11.023 1 98.06 80 LEU A N 1
ATOM 646 C CA . LEU A 1 80 ? -4.566 -10.672 10.742 1 98.06 80 LEU A CA 1
ATOM 647 C C . LEU A 1 80 ? -4.867 -10.984 9.281 1 98.06 80 LEU A C 1
ATOM 649 O O . LEU A 1 80 ? -5.926 -11.531 8.961 1 98.06 80 LEU A O 1
ATOM 653 N N . ILE A 1 81 ? -3.965 -10.625 8.398 1 98.62 81 ILE A N 1
ATOM 654 C CA . ILE A 1 81 ? -4.109 -10.922 6.98 1 98.62 81 ILE A CA 1
ATOM 655 C C . ILE A 1 81 ? -4.078 -12.438 6.77 1 98.62 81 ILE A C 1
ATOM 657 O O . ILE A 1 81 ? -4.879 -12.977 6 1 98.62 81 ILE A O 1
ATOM 661 N N . SER A 1 82 ? -3.137 -13.078 7.449 1 98.69 82 SER A N 1
ATOM 662 C CA . SER A 1 82 ? -3.078 -14.531 7.375 1 98.69 82 SER A CA 1
ATOM 663 C C . SER A 1 82 ? -4.383 -15.164 7.852 1 98.69 82 SER A C 1
ATOM 665 O O . SER A 1 82 ? -4.887 -16.109 7.234 1 98.69 82 SER A O 1
ATOM 667 N N . LYS A 1 83 ? -4.875 -14.68 8.953 1 98.5 83 LYS A N 1
ATOM 668 C CA . LYS A 1 83 ? -6.16 -15.148 9.461 1 98.5 83 LYS A CA 1
ATOM 669 C C . LYS A 1 83 ? -7.277 -14.875 8.461 1 98.5 83 LYS A C 1
ATOM 671 O O . LYS A 1 83 ? -8.125 -15.742 8.219 1 98.5 83 LYS A O 1
ATOM 676 N N . PHE A 1 84 ? -7.297 -13.742 7.887 1 98.69 84 PHE A N 1
ATOM 677 C CA . PHE A 1 84 ? -8.312 -13.32 6.93 1 98.69 84 PHE A CA 1
ATOM 678 C C . PHE A 1 84 ? -8.375 -14.281 5.746 1 98.69 84 PHE A C 1
ATOM 680 O O . PHE A 1 84 ? -9.453 -14.719 5.352 1 98.69 84 PHE A O 1
ATOM 687 N N . PHE A 1 85 ? -7.184 -14.602 5.18 1 98.75 85 PHE A N 1
ATOM 688 C CA . PHE A 1 85 ? -7.125 -15.461 4 1 98.75 85 PHE A CA 1
ATOM 689 C C . PHE A 1 85 ? -7.18 -16.938 4.395 1 98.75 85 PHE A C 1
ATOM 691 O O . PHE A 1 85 ? -7.359 -17.797 3.541 1 98.75 85 PHE A O 1
ATOM 698 N N . ASN A 1 86 ? -6.977 -17.172 5.676 1 98.5 86 ASN A N 1
ATOM 699 C CA . ASN A 1 86 ? -6.938 -18.531 6.219 1 98.5 86 ASN A CA 1
ATOM 700 C C . ASN A 1 86 ? -5.828 -19.359 5.574 1 98.5 86 ASN A C 1
ATOM 702 O O . ASN A 1 86 ? -6.051 -20.516 5.203 1 98.5 86 ASN A O 1
ATOM 706 N N . CYS A 1 87 ? -4.691 -18.703 5.375 1 98.69 87 CYS A N 1
ATOM 707 C CA . CYS A 1 87 ? -3.494 -19.328 4.832 1 98.69 87 CYS A CA 1
ATOM 708 C C . CYS A 1 87 ? -2.307 -18.375 4.875 1 98.69 87 CYS A C 1
ATOM 710 O O . CYS A 1 87 ? -2.428 -17.25 5.352 1 98.69 87 CYS A O 1
ATOM 712 N N . GLY A 1 88 ? -1.165 -18.922 4.398 1 98.44 88 GLY A N 1
ATOM 713 C CA . GLY A 1 88 ? 0.029 -18.094 4.285 1 98.44 88 GLY A CA 1
ATOM 714 C C . GLY A 1 88 ? 0.895 -18.125 5.531 1 98.44 88 GLY A C 1
ATOM 715 O O . GLY A 1 88 ? 0.468 -18.609 6.578 1 98.44 88 GLY A O 1
ATOM 716 N N . THR A 1 89 ? 2.039 -17.625 5.344 1 98.44 89 THR A N 1
ATOM 717 C CA . THR A 1 89 ? 3.012 -17.562 6.43 1 98.44 89 THR A CA 1
ATOM 718 C C . THR A 1 89 ? 3.484 -16.125 6.652 1 98.44 89 THR A C 1
ATOM 720 O O . THR A 1 89 ? 3.709 -15.383 5.695 1 98.44 89 THR A O 1
ATOM 723 N N . VAL A 1 90 ? 3.537 -15.797 7.938 1 98.5 90 VAL A N 1
ATOM 724 C CA . VAL A 1 90 ? 4.078 -14.5 8.328 1 98.5 90 VAL A CA 1
ATOM 725 C C . VAL A 1 90 ? 5.418 -14.688 9.031 1 98.5 90 VAL A C 1
ATOM 727 O O . VAL A 1 90 ? 5.539 -15.516 9.938 1 98.5 90 VAL A O 1
ATOM 730 N N . TYR A 1 91 ? 6.414 -13.938 8.555 1 97.75 91 TYR A N 1
ATOM 731 C CA . TYR A 1 91 ? 7.715 -14.07 9.203 1 97.75 91 TYR A CA 1
ATOM 732 C C . TYR A 1 91 ? 8.539 -12.805 9.039 1 97.75 91 TYR A C 1
ATOM 734 O O . TYR A 1 91 ? 8.336 -12.047 8.094 1 97.75 91 TYR A O 1
ATOM 742 N N . VAL A 1 92 ? 9.43 -12.586 9.953 1 96.56 92 VAL A N 1
ATOM 743 C CA . VAL A 1 92 ? 10.43 -11.523 9.836 1 96.56 92 VAL A CA 1
ATOM 744 C C . VAL A 1 92 ? 11.586 -11.992 8.961 1 96.56 92 VAL A C 1
ATOM 746 O O . VAL A 1 92 ? 12.086 -13.109 9.125 1 96.56 92 VAL A O 1
ATOM 749 N N . ARG A 1 93 ? 11.914 -11.133 8.07 1 94.12 93 ARG A N 1
ATOM 750 C CA . ARG A 1 93 ? 12.977 -11.523 7.148 1 94.12 93 ARG A CA 1
ATOM 751 C C . ARG A 1 93 ? 14.281 -11.766 7.895 1 94.12 93 ARG A C 1
ATOM 753 O O . ARG A 1 93 ? 14.656 -10.992 8.773 1 94.12 93 ARG A O 1
ATOM 760 N N . SER A 1 94 ? 14.992 -12.758 7.52 1 88.38 94 SER A N 1
ATOM 761 C CA . SER A 1 94 ? 16.25 -13.109 8.164 1 88.38 94 SER A CA 1
ATOM 762 C C . SER A 1 94 ? 17.359 -12.125 7.789 1 88.38 94 SER A C 1
ATOM 764 O O . SER A 1 94 ? 18.203 -11.797 8.617 1 88.38 94 SER A O 1
ATOM 766 N N . ASN A 1 95 ? 17.344 -11.656 6.605 1 88 95 ASN A N 1
ATOM 767 C CA . ASN A 1 95 ? 18.406 -10.789 6.09 1 88 95 ASN A CA 1
ATOM 768 C C . ASN A 1 95 ? 18.094 -9.32 6.352 1 88 95 ASN A C 1
ATOM 770 O O . ASN A 1 95 ? 18.906 -8.445 6.023 1 88 95 ASN A O 1
ATOM 774 N N . SER A 1 96 ? 17.047 -8.984 6.789 1 84.44 96 SER A N 1
ATOM 775 C CA . SER A 1 96 ? 16.625 -7.641 7.184 1 84.44 96 SER A CA 1
ATOM 776 C C . SER A 1 96 ? 15.633 -7.688 8.344 1 84.44 96 SER A C 1
ATOM 778 O O . SER A 1 96 ? 14.422 -7.727 8.125 1 84.44 96 SER A O 1
ATOM 780 N N . SER A 1 97 ? 16.047 -7.543 9.422 1 84.12 97 SER A N 1
ATOM 781 C CA . SER A 1 97 ? 15.227 -7.727 10.617 1 84.12 97 SER A CA 1
ATOM 782 C C . SER A 1 97 ? 14.164 -6.633 10.742 1 84.12 97 SER A C 1
ATOM 784 O O . SER A 1 97 ? 13.25 -6.738 11.555 1 84.12 97 SER A O 1
ATOM 786 N N . GLN A 1 98 ? 14.172 -5.723 9.852 1 91.56 98 GLN A N 1
ATOM 787 C CA . GLN A 1 98 ? 13.227 -4.609 9.945 1 91.56 98 GLN A CA 1
ATOM 788 C C . GLN A 1 98 ? 11.977 -4.883 9.125 1 91.56 98 GLN A C 1
ATOM 790 O O . GLN A 1 98 ? 10.992 -4.148 9.227 1 91.56 98 GLN A O 1
ATOM 795 N N . LEU A 1 99 ? 12.047 -5.957 8.375 1 95.5 99 LEU A N 1
ATOM 796 C CA . LEU A 1 99 ? 10.922 -6.219 7.477 1 95.5 99 LEU A CA 1
ATOM 797 C C . LEU A 1 99 ? 10.25 -7.543 7.82 1 95.5 99 LEU A C 1
ATOM 799 O O . LEU A 1 99 ? 10.906 -8.461 8.32 1 95.5 99 LEU A O 1
ATOM 803 N N . CYS A 1 100 ? 9.023 -7.625 7.605 1 97.31 100 CYS A N 1
ATOM 804 C CA . CYS A 1 100 ? 8.281 -8.883 7.691 1 97.31 100 CYS A CA 1
ATOM 805 C C . CYS A 1 100 ? 7.445 -9.109 6.438 1 97.31 100 CYS A C 1
ATOM 807 O O . CYS A 1 100 ? 7.098 -8.156 5.734 1 97.31 100 CYS A O 1
ATOM 809 N N . ASP A 1 101 ? 7.176 -10.375 6.195 1 97.94 101 ASP A N 1
ATOM 810 C CA . ASP A 1 101 ? 6.445 -10.75 4.988 1 97.94 101 ASP A CA 1
ATOM 811 C C . ASP A 1 101 ? 5.266 -11.656 5.32 1 97.94 101 ASP A C 1
ATOM 813 O O . ASP A 1 101 ? 5.324 -12.445 6.27 1 97.94 101 ASP A O 1
ATOM 817 N N . PHE A 1 102 ? 4.191 -11.508 4.684 1 98.75 102 PHE A N 1
ATOM 818 C CA . PHE A 1 102 ? 3.16 -12.508 4.465 1 98.75 102 PHE A CA 1
ATOM 819 C C . PHE A 1 102 ? 3.309 -13.156 3.094 1 98.75 102 PHE A C 1
ATOM 821 O O . PHE A 1 102 ? 3.365 -12.453 2.078 1 98.75 102 PHE A O 1
ATOM 828 N N . VAL A 1 103 ? 3.354 -14.516 3.055 1 98.75 103 VAL A N 1
ATOM 829 C CA . VAL A 1 103 ? 3.65 -15.172 1.789 1 98.75 103 VAL A CA 1
ATOM 830 C C . VAL A 1 103 ? 2.746 -16.391 1.619 1 98.75 103 VAL A C 1
ATOM 832 O O . VAL A 1 103 ? 2.52 -17.141 2.57 1 98.75 103 VAL A O 1
ATOM 835 N N . VAL A 1 104 ? 2.219 -16.562 0.446 1 98.88 104 VAL A N 1
ATOM 836 C CA . VAL A 1 104 ? 1.515 -17.766 0.029 1 98.88 104 VAL A CA 1
ATOM 837 C C . VAL A 1 104 ? 2.129 -18.312 -1.262 1 98.88 104 VAL A C 1
ATOM 839 O O . VAL A 1 104 ? 2.164 -17.609 -2.277 1 98.88 104 VAL A O 1
ATOM 842 N N . GLN A 1 105 ? 2.568 -19.5 -1.241 1 98.38 105 GLN A N 1
ATOM 843 C CA . GLN A 1 105 ? 3.199 -20.078 -2.42 1 98.38 105 GLN A CA 1
ATOM 844 C C . GLN A 1 105 ? 2.539 -21.406 -2.805 1 98.38 105 GLN A C 1
ATOM 846 O O . GLN A 1 105 ? 2.785 -21.938 -3.889 1 98.38 105 GLN A O 1
ATOM 851 N N . ASP A 1 106 ? 1.748 -21.922 -1.921 1 97.94 106 ASP A N 1
ATOM 852 C CA . ASP A 1 106 ? 1.008 -23.141 -2.23 1 97.94 106 ASP A CA 1
ATOM 853 C C . ASP A 1 106 ? -0.042 -22.891 -3.309 1 97.94 106 ASP A C 1
ATOM 855 O O . ASP A 1 106 ? -0.981 -22.109 -3.102 1 97.94 106 ASP A O 1
ATOM 859 N N . THR A 1 107 ? 0.066 -23.562 -4.434 1 97.12 107 THR A N 1
ATOM 860 C CA . THR A 1 107 ? -0.785 -23.297 -5.586 1 97.12 107 THR A CA 1
ATOM 861 C C . THR A 1 107 ? -2.246 -23.594 -5.262 1 97.12 107 THR A C 1
ATOM 863 O O . THR A 1 107 ? -3.146 -22.906 -5.754 1 97.12 107 THR A O 1
ATOM 866 N N . LYS A 1 108 ? -2.475 -24.594 -4.473 1 97.12 108 LYS A N 1
ATOM 867 C CA . LYS A 1 108 ? -3.846 -24.906 -4.09 1 97.12 108 LYS A CA 1
ATOM 868 C C . LYS A 1 108 ? -4.465 -23.797 -3.26 1 97.12 108 LYS A C 1
ATOM 870 O O . LYS A 1 108 ? -5.621 -23.422 -3.477 1 97.12 108 LYS A O 1
ATOM 875 N N . LEU A 1 109 ? -3.701 -23.234 -2.355 1 98.38 109 LEU A N 1
ATOM 876 C CA . LEU A 1 109 ? -4.184 -22.156 -1.501 1 98.38 109 LEU A CA 1
ATOM 877 C C . LEU A 1 109 ? -4.34 -20.859 -2.295 1 98.38 109 LEU A C 1
ATOM 879 O O . LEU A 1 109 ? -5.262 -20.078 -2.041 1 98.38 109 LEU A O 1
ATOM 883 N N . LEU A 1 110 ? -3.414 -20.672 -3.229 1 98.75 110 LEU A N 1
ATOM 884 C CA . LEU A 1 110 ? -3.555 -19.516 -4.113 1 98.75 110 LEU A CA 1
ATOM 885 C C . LEU A 1 110 ? -4.883 -19.562 -4.859 1 98.75 110 LEU A C 1
ATOM 887 O O . LEU A 1 110 ? -5.586 -18.562 -4.949 1 98.75 110 LEU A O 1
ATOM 891 N N . LEU A 1 111 ? -5.234 -20.688 -5.312 1 97.38 111 LEU A N 1
ATOM 892 C CA . LEU A 1 111 ? -6.438 -20.875 -6.121 1 97.38 111 LEU A CA 1
ATOM 893 C C . LEU A 1 111 ? -7.691 -20.781 -5.258 1 97.38 111 LEU A C 1
ATOM 895 O O . LEU A 1 111 ? -8.695 -20.188 -5.668 1 97.38 111 LEU A O 1
ATOM 899 N N . SER A 1 112 ? -7.621 -21.359 -4.121 1 97.94 112 SER A N 1
ATOM 900 C CA . SER A 1 112 ? -8.836 -21.5 -3.33 1 97.94 112 SER A CA 1
ATOM 901 C C . SER A 1 112 ? -9.07 -20.281 -2.441 1 97.94 112 SER A C 1
ATOM 903 O O . SER A 1 112 ? -10.211 -19.938 -2.133 1 97.94 112 SER A O 1
ATOM 905 N N . ASN A 1 113 ? -7.973 -19.625 -1.979 1 98.56 113 ASN A N 1
ATOM 906 C CA . ASN A 1 113 ? -8.125 -18.609 -0.939 1 98.56 113 ASN A CA 1
ATOM 907 C C . ASN A 1 113 ? -7.773 -17.219 -1.458 1 98.56 113 ASN A C 1
ATOM 909 O O . ASN A 1 113 ? -8.43 -16.234 -1.108 1 98.56 113 ASN A O 1
ATOM 913 N N . ILE A 1 114 ? -6.773 -17.094 -2.26 1 98.81 114 ILE A N 1
ATOM 914 C CA . ILE A 1 114 ? -6.25 -15.797 -2.643 1 98.81 114 ILE A CA 1
ATOM 915 C C . ILE A 1 114 ? -7.016 -15.266 -3.854 1 98.81 114 ILE A C 1
ATOM 917 O O . ILE A 1 114 ? -7.629 -14.195 -3.789 1 98.81 114 ILE A O 1
ATOM 921 N N . LEU A 1 115 ? -7.098 -16.062 -4.961 1 98.5 115 LEU A N 1
ATOM 922 C CA . LEU A 1 115 ? -7.629 -15.578 -6.227 1 98.5 115 LEU A CA 1
ATOM 923 C C . LEU A 1 115 ? -9.102 -15.188 -6.09 1 98.5 115 LEU A C 1
ATOM 925 O O . LEU A 1 115 ? -9.516 -14.148 -6.594 1 98.5 115 LEU A O 1
ATOM 929 N N . PRO A 1 116 ? -9.906 -15.984 -5.383 1 98.44 116 PRO A N 1
ATOM 930 C CA . PRO A 1 116 ? -11.32 -15.625 -5.273 1 98.44 116 PRO A CA 1
ATOM 931 C C . PRO A 1 116 ? -11.531 -14.258 -4.621 1 98.44 116 PRO A C 1
ATOM 933 O O . PRO A 1 116 ? -12.477 -13.539 -4.969 1 98.44 116 PRO A O 1
ATOM 936 N N . HIS A 1 117 ? -10.703 -13.922 -3.699 1 98.69 117 HIS A N 1
ATOM 937 C CA . HIS A 1 117 ? -10.836 -12.625 -3.045 1 98.69 117 HIS A CA 1
ATOM 938 C C . HIS A 1 117 ? -10.758 -11.484 -4.059 1 98.69 117 HIS A C 1
ATOM 940 O O . HIS A 1 117 ? -11.594 -10.586 -4.055 1 98.69 117 HIS A O 1
ATOM 946 N N . PHE A 1 118 ? -9.828 -11.539 -4.926 1 98.31 118 PHE A N 1
ATOM 947 C CA . PHE A 1 118 ? -9.555 -10.422 -5.82 1 98.31 118 PHE A CA 1
ATOM 948 C C . PHE A 1 118 ? -10.516 -10.438 -7.008 1 98.31 118 PHE A C 1
ATOM 950 O O . PHE A 1 118 ? -10.641 -9.445 -7.727 1 98.31 118 PHE A O 1
ATOM 957 N N . GLU A 1 119 ? -11.188 -11.562 -7.199 1 97.12 119 GLU A N 1
ATOM 958 C CA . GLU A 1 119 ? -12.281 -11.602 -8.164 1 97.12 119 GLU A CA 1
ATOM 959 C C . GLU A 1 119 ? -13.477 -10.773 -7.68 1 97.12 119 GLU A C 1
ATOM 961 O O . GLU A 1 119 ? -14.156 -10.125 -8.477 1 97.12 119 GLU A O 1
ATOM 966 N N . ILE A 1 120 ? -13.68 -10.805 -6.395 1 97.69 120 ILE A N 1
ATOM 967 C CA . ILE A 1 120 ? -14.828 -10.141 -5.789 1 97.69 120 ILE A CA 1
ATOM 968 C C . ILE A 1 120 ? -14.445 -8.711 -5.406 1 97.69 120 ILE A C 1
ATOM 970 O O . ILE A 1 120 ? -15.227 -7.773 -5.613 1 97.69 120 ILE A O 1
ATOM 974 N N . TYR A 1 121 ? -13.258 -8.547 -4.82 1 98.06 121 TYR A N 1
ATOM 975 C CA . TYR A 1 121 ? -12.711 -7.27 -4.375 1 98.06 121 TYR A CA 1
ATOM 976 C C . TYR A 1 121 ? -11.445 -6.926 -5.148 1 98.06 121 TYR A C 1
ATOM 978 O O . TYR A 1 121 ? -10.328 -7.141 -4.656 1 98.06 121 TYR A O 1
ATOM 986 N N . PRO A 1 122 ? -11.57 -6.285 -6.207 1 96.81 122 PRO A N 1
ATOM 987 C CA . PRO A 1 122 ? -10.469 -6.176 -7.164 1 96.81 122 PRO A CA 1
ATOM 988 C C . PRO A 1 122 ? -9.391 -5.188 -6.719 1 96.81 122 PRO A C 1
ATOM 990 O O . PRO A 1 122 ? -9.672 -4.277 -5.934 1 96.81 122 PRO A O 1
ATOM 993 N N . ILE A 1 123 ? -8.281 -5.484 -7.238 1 97.19 123 ILE A N 1
ATOM 994 C CA . ILE A 1 123 ? -7.195 -4.504 -7.223 1 97.19 123 ILE A CA 1
ATOM 995 C C . ILE A 1 123 ? -7.48 -3.402 -8.242 1 97.19 123 ILE A C 1
ATOM 997 O O . ILE A 1 123 ? -7.91 -3.684 -9.359 1 97.19 123 ILE A O 1
ATOM 1001 N N . LEU A 1 124 ? -7.191 -2.186 -7.891 1 96.69 124 LEU A N 1
ATOM 1002 C CA . LEU A 1 124 ? -7.695 -1.112 -8.742 1 96.69 124 LEU A CA 1
ATOM 1003 C C . LEU A 1 124 ? -6.543 -0.342 -9.383 1 96.69 124 LEU A C 1
ATOM 1005 O O . LEU A 1 124 ? -6.766 0.614 -10.125 1 96.69 124 LEU A O 1
ATOM 1009 N N . ASN A 1 125 ? -5.316 -0.689 -9.094 1 95.12 125 ASN A N 1
ATOM 1010 C CA . ASN A 1 125 ? -4.184 -0.018 -9.719 1 95.12 125 ASN A CA 1
ATOM 1011 C C . ASN A 1 125 ? -3.424 -0.954 -10.656 1 95.12 125 ASN A C 1
ATOM 1013 O O . ASN A 1 125 ? -3.961 -1.973 -11.094 1 95.12 125 ASN A O 1
ATOM 1017 N N . LEU A 1 126 ? -2.266 -0.599 -11.008 1 91.94 126 LEU A N 1
ATOM 1018 C CA . LEU A 1 126 ? -1.456 -1.296 -12.008 1 91.94 126 LEU A CA 1
ATOM 1019 C C . LEU A 1 126 ? -1.249 -2.754 -11.609 1 91.94 126 LEU A C 1
ATOM 1021 O O . LEU A 1 126 ? -1.101 -3.619 -12.477 1 91.94 126 LEU A O 1
ATOM 1025 N N . LYS A 1 127 ? -1.265 -3.061 -10.383 1 95.06 127 LYS A N 1
ATOM 1026 C CA . LYS A 1 127 ? -1.033 -4.422 -9.906 1 95.06 127 LYS A CA 1
ATOM 1027 C C . LYS A 1 127 ? -2.145 -5.359 -10.367 1 95.06 127 LYS A C 1
ATOM 1029 O O . LYS A 1 127 ? -1.986 -6.582 -10.328 1 95.06 127 LYS A O 1
ATOM 1034 N N . TYR A 1 128 ? -3.24 -4.777 -10.781 1 96.19 128 TYR A N 1
ATOM 1035 C CA . TYR A 1 128 ? -4.312 -5.59 -11.344 1 96.19 128 TYR A CA 1
ATOM 1036 C C . TYR A 1 128 ? -3.83 -6.359 -12.57 1 96.19 128 TYR A C 1
ATOM 1038 O O . TYR A 1 128 ? -4.188 -7.523 -12.766 1 96.19 128 TYR A O 1
ATOM 1046 N N . LYS A 1 129 ? -3.092 -5.711 -13.383 1 94.44 129 LYS A N 1
ATOM 1047 C CA . LYS A 1 129 ? -2.545 -6.383 -14.555 1 94.44 129 LYS A CA 1
ATOM 1048 C C . LYS A 1 129 ? -1.651 -7.555 -14.156 1 94.44 129 LYS A C 1
ATOM 1050 O O . LYS A 1 129 ? -1.68 -8.609 -14.789 1 94.44 129 LYS A O 1
ATOM 1055 N N . ASP A 1 130 ? -0.818 -7.355 -13.172 1 96.25 130 ASP A N 1
ATOM 1056 C CA . ASP A 1 130 ? 0.006 -8.438 -12.648 1 96.25 130 ASP A CA 1
ATOM 1057 C C . ASP A 1 130 ? -0.859 -9.594 -12.148 1 96.25 130 ASP A C 1
ATOM 1059 O O . ASP A 1 130 ? -0.547 -10.766 -12.391 1 96.25 130 ASP A O 1
ATOM 1063 N N . TYR A 1 131 ? -1.915 -9.211 -11.477 1 97.5 131 TYR A N 1
ATOM 1064 C CA . TYR A 1 131 ? -2.85 -10.203 -10.961 1 97.5 131 TYR A CA 1
ATOM 1065 C C . TYR A 1 131 ? -3.445 -11.039 -12.086 1 97.5 131 TYR A C 1
ATOM 1067 O O . TYR A 1 131 ? -3.533 -12.258 -11.992 1 97.5 131 TYR A O 1
ATOM 1075 N N . ILE A 1 132 ? -3.83 -10.383 -13.156 1 97.19 132 ILE A N 1
ATOM 1076 C CA . ILE A 1 132 ? -4.453 -11.07 -14.281 1 97.19 132 ILE A CA 1
ATOM 1077 C C . ILE A 1 132 ? -3.451 -12.023 -14.922 1 97.19 132 ILE A C 1
ATOM 1079 O O . ILE A 1 132 ? -3.783 -13.172 -15.227 1 97.19 132 ILE A O 1
ATOM 1083 N N . CYS A 1 133 ? -2.225 -11.555 -15.133 1 97.19 133 CYS A N 1
ATOM 1084 C CA . CYS A 1 133 ? -1.178 -12.422 -15.664 1 97.19 133 CYS A CA 1
ATOM 1085 C C . CYS A 1 133 ? -0.934 -13.609 -14.75 1 97.19 133 CYS A C 1
ATOM 1087 O O . CYS A 1 133 ? -0.789 -14.742 -15.211 1 97.19 133 CYS A O 1
ATOM 1089 N N . PHE A 1 134 ? -0.887 -13.336 -13.508 1 98.25 134 PHE A N 1
ATOM 1090 C CA . PHE A 1 134 ? -0.698 -14.352 -12.477 1 98.25 134 PHE A CA 1
ATOM 1091 C C . PHE A 1 134 ? -1.792 -15.406 -12.547 1 98.25 134 PHE A C 1
ATOM 1093 O O . PHE A 1 134 ? -1.503 -16.609 -12.562 1 98.25 134 PHE A O 1
ATOM 1100 N N . LYS A 1 135 ? -2.998 -14.969 -12.633 1 97.88 135 LYS A N 1
ATOM 1101 C CA . LYS A 1 135 ? -4.164 -15.844 -12.703 1 97.88 135 LYS A CA 1
ATOM 1102 C C . LYS A 1 135 ? -4.137 -16.703 -13.969 1 97.88 135 LYS A C 1
ATOM 1104 O O . LYS A 1 135 ? -4.355 -17.906 -13.906 1 97.88 135 LYS A O 1
ATOM 1109 N N . LYS A 1 136 ? -3.871 -16.094 -15.055 1 97.81 136 LYS A N 1
ATOM 1110 C CA . LYS A 1 136 ? -3.82 -16.812 -16.328 1 97.81 136 LYS A CA 1
ATOM 1111 C C . LYS A 1 136 ? -2.719 -17.875 -16.312 1 97.81 136 LYS A C 1
ATOM 1113 O O . LYS A 1 136 ? -2.92 -19 -16.781 1 97.81 136 LYS A O 1
ATOM 1118 N N . ALA A 1 137 ? -1.6 -17.516 -15.789 1 98.31 137 ALA A N 1
ATOM 1119 C CA . ALA A 1 137 ? -0.491 -18.469 -15.695 1 98.31 137 ALA A CA 1
ATOM 1120 C C . ALA A 1 137 ? -0.852 -19.641 -14.789 1 98.31 137 ALA A C 1
ATOM 1122 O O . ALA A 1 137 ? -0.495 -20.781 -15.086 1 98.31 137 ALA A O 1
ATOM 1123 N N . LEU A 1 138 ? -1.517 -19.344 -13.742 1 98.12 138 LEU A N 1
ATOM 1124 C CA . LEU A 1 138 ? -1.939 -20.391 -12.82 1 98.12 138 LEU A CA 1
ATOM 1125 C C . LEU A 1 138 ? -2.891 -21.375 -13.508 1 98.12 138 LEU A C 1
ATOM 1127 O O . LEU A 1 138 ? -2.854 -22.578 -13.242 1 98.12 138 LEU A O 1
ATOM 1131 N N . GLU A 1 139 ? -3.73 -20.812 -14.336 1 96.88 139 GLU A N 1
ATOM 1132 C CA . GLU A 1 139 ? -4.645 -21.656 -15.086 1 96.88 139 GLU A CA 1
ATOM 1133 C C . GLU A 1 139 ? -3.885 -22.609 -16.016 1 96.88 139 GLU A C 1
ATOM 1135 O O . GLU A 1 139 ? -4.223 -23.781 -16.125 1 96.88 139 GLU A O 1
ATOM 1140 N N . ILE A 1 140 ? -2.891 -22.094 -16.656 1 97.62 140 ILE A N 1
ATOM 1141 C CA . ILE A 1 140 ? -2.041 -22.906 -17.531 1 97.62 140 ILE A CA 1
ATOM 1142 C C . ILE A 1 140 ? -1.347 -23.984 -16.703 1 97.62 140 ILE A C 1
ATOM 1144 O O . ILE A 1 140 ? -1.234 -25.125 -17.156 1 97.62 140 ILE A O 1
ATOM 1148 N N . PHE A 1 141 ? -0.929 -23.625 -15.555 1 97.38 141 PHE A N 1
ATOM 1149 C CA . PHE A 1 141 ? -0.246 -24.547 -14.641 1 97.38 141 PHE A CA 1
ATOM 1150 C C . PHE A 1 141 ? -1.18 -25.656 -14.195 1 97.38 141 PHE A C 1
ATOM 1152 O O . PHE A 1 141 ? -0.797 -26.828 -14.203 1 97.38 141 PHE A O 1
ATOM 1159 N N . LEU A 1 142 ? -2.393 -25.312 -13.867 1 95.38 142 LEU A N 1
ATOM 1160 C CA . LEU A 1 142 ? -3.371 -26.266 -13.367 1 95.38 142 LEU A CA 1
ATOM 1161 C C . LEU A 1 142 ? -3.73 -27.281 -14.445 1 95.38 142 LEU A C 1
ATOM 1163 O O . LEU A 1 142 ? -4.004 -28.453 -14.141 1 95.38 142 LEU A O 1
ATOM 1167 N N . SER A 1 143 ? -3.713 -26.875 -15.648 1 96.12 143 SER A N 1
ATOM 1168 C CA . SER A 1 143 ? -4.027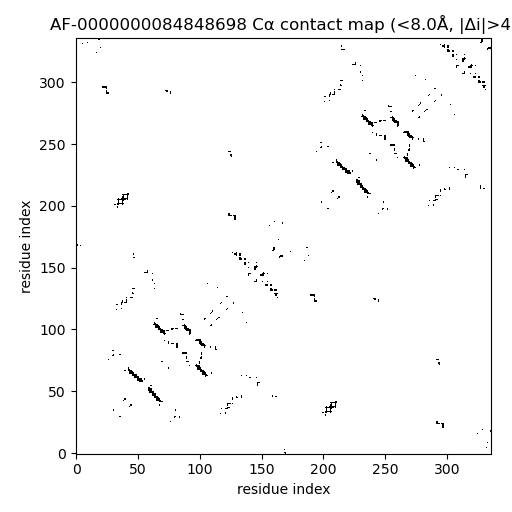 -27.766 -16.766 1 96.12 143 SER A CA 1
ATOM 1169 C C . SER A 1 143 ? -2.799 -28.547 -17.219 1 96.12 143 SER A C 1
ATOM 1171 O O . SER A 1 143 ? -2.842 -29.25 -18.219 1 96.12 143 SER A O 1
ATOM 1173 N N . LYS A 1 144 ? -1.636 -28.25 -16.656 1 96.25 144 LYS A N 1
ATOM 1174 C CA . LYS A 1 144 ? -0.365 -28.922 -16.891 1 96.25 144 LYS A CA 1
ATOM 1175 C C . LYS A 1 144 ? 0.206 -28.578 -18.266 1 96.25 144 LYS A C 1
ATOM 1177 O O . LYS A 1 144 ? 1.076 -29.281 -18.781 1 96.25 144 LYS A O 1
ATOM 1182 N N . GLN A 1 145 ? -0.304 -27.531 -18.781 1 96.31 145 GLN A N 1
ATOM 1183 C CA . GLN A 1 145 ? 0.176 -27.109 -20.094 1 96.31 145 GLN A CA 1
ATOM 1184 C C . GLN A 1 145 ? 1.604 -26.578 -20.016 1 96.31 145 GLN A C 1
ATOM 1186 O O . GLN A 1 145 ? 2.305 -26.516 -21.031 1 96.31 145 GLN A O 1
ATOM 1191 N N . HIS A 1 146 ? 2.049 -26.203 -18.859 1 95.94 146 HIS A N 1
ATOM 1192 C CA . HIS A 1 146 ? 3.391 -25.656 -18.672 1 95.94 146 HIS A CA 1
ATOM 1193 C C . HIS A 1 146 ? 4.449 -26.734 -18.859 1 95.94 146 HIS A C 1
ATOM 1195 O O . HIS A 1 146 ? 5.641 -26.438 -18.984 1 95.94 146 HIS A O 1
ATOM 1201 N N . LEU A 1 147 ? 4.043 -27.969 -18.891 1 95.56 147 LEU A N 1
ATOM 1202 C CA . LEU A 1 147 ? 4.973 -29.078 -19.062 1 95.56 147 LEU A CA 1
ATOM 1203 C C . LEU A 1 147 ? 5.383 -29.203 -20.531 1 95.56 147 LEU A C 1
ATOM 1205 O O . LEU A 1 147 ? 6.34 -29.906 -20.859 1 95.56 147 LEU A O 1
ATOM 1209 N N . LYS A 1 148 ? 4.641 -28.594 -21.422 1 96.5 148 LYS A N 1
ATOM 1210 C CA . LYS A 1 148 ? 5.012 -28.453 -22.828 1 96.5 148 LYS A CA 1
ATOM 1211 C C . LYS A 1 148 ? 5.656 -27.109 -23.109 1 96.5 148 LYS A C 1
ATOM 1213 O O . LYS A 1 148 ? 5.34 -26.109 -22.438 1 96.5 148 LYS A O 1
ATOM 1218 N N . GLN A 1 149 ? 6.488 -27.094 -24.078 1 96.81 149 GLN A N 1
ATOM 1219 C CA . GLN A 1 149 ? 7.258 -25.891 -24.391 1 96.81 149 GLN A CA 1
ATOM 1220 C C . GLN A 1 149 ? 6.34 -24.703 -24.672 1 96.81 149 GLN A C 1
ATOM 1222 O O . GLN A 1 149 ? 6.594 -23.594 -24.219 1 96.81 149 GLN A O 1
ATOM 1227 N N . GLU A 1 150 ? 5.312 -24.953 -25.375 1 97.12 150 GLU A N 1
ATOM 1228 C CA . GLU A 1 150 ? 4.391 -23.875 -25.75 1 97.12 150 GLU A CA 1
ATOM 1229 C C . GLU A 1 150 ? 3.764 -23.234 -24.516 1 97.12 150 GLU A C 1
ATOM 1231 O O . GLU A 1 150 ? 3.668 -22.016 -24.422 1 97.12 150 GLU A O 1
ATOM 1236 N N . GLY A 1 151 ? 3.312 -24.078 -23.609 1 97.12 151 GLY A N 1
ATOM 1237 C CA . GLY A 1 151 ? 2.732 -23.578 -22.359 1 97.12 151 GLY A CA 1
ATOM 1238 C C . GLY A 1 151 ? 3.723 -22.812 -21.5 1 97.12 151 GLY A C 1
ATOM 1239 O O . GLY A 1 151 ? 3.387 -21.781 -20.938 1 97.12 151 GLY A O 1
ATOM 1240 N N . LEU A 1 152 ? 4.852 -23.344 -21.391 1 97.38 152 LEU A N 1
ATOM 1241 C CA . LEU A 1 152 ? 5.906 -22.688 -20.641 1 97.38 152 LEU A CA 1
ATOM 1242 C C . LEU A 1 152 ? 6.242 -21.328 -21.234 1 97.38 152 LEU A C 1
ATOM 1244 O O . LEU A 1 152 ? 6.426 -20.344 -20.516 1 97.38 152 LEU A O 1
ATOM 1248 N N . ASP A 1 153 ? 6.305 -21.281 -22.562 1 97.06 153 ASP A N 1
ATOM 1249 C CA . ASP A 1 153 ? 6.594 -20.031 -23.25 1 97.06 153 ASP A CA 1
ATOM 1250 C C . ASP A 1 153 ? 5.492 -19 -23 1 97.06 153 ASP A C 1
ATOM 1252 O O . ASP A 1 153 ? 5.766 -17.812 -22.891 1 97.06 153 ASP A O 1
ATOM 1256 N N . THR A 1 154 ? 4.285 -19.469 -22.969 1 97.25 154 THR A N 1
ATOM 1257 C CA . THR A 1 154 ? 3.166 -18.578 -22.672 1 97.25 154 THR A CA 1
ATOM 1258 C C . THR A 1 154 ? 3.316 -17.953 -21.297 1 97.25 154 THR A C 1
ATOM 1260 O O . THR A 1 154 ? 3.1 -16.75 -21.125 1 97.25 154 THR A O 1
ATOM 1263 N N . ILE A 1 155 ? 3.691 -18.719 -20.328 1 97.81 155 ILE A N 1
ATOM 1264 C CA . ILE A 1 155 ? 3.883 -18.234 -18.969 1 97.81 155 ILE A CA 1
ATOM 1265 C C . ILE A 1 155 ? 5.023 -17.234 -18.938 1 97.81 155 ILE A C 1
ATOM 1267 O O . ILE A 1 155 ? 4.918 -16.188 -18.281 1 97.81 155 ILE A O 1
ATOM 1271 N N . LYS A 1 156 ? 6.051 -17.562 -19.641 1 95.94 156 LYS A N 1
ATOM 1272 C CA . LYS A 1 156 ? 7.164 -16.609 -19.734 1 95.94 156 LYS A CA 1
ATOM 1273 C C . LYS A 1 156 ? 6.719 -15.289 -20.328 1 95.94 156 LYS A C 1
ATOM 1275 O O . LYS A 1 156 ? 7.199 -14.227 -19.938 1 95.94 156 LYS A O 1
ATOM 1280 N N . GLY A 1 157 ? 5.844 -15.352 -21.297 1 95.62 157 GLY A N 1
ATOM 1281 C CA . GLY A 1 157 ? 5.254 -14.141 -21.844 1 95.62 157 GLY A CA 1
ATOM 1282 C C . GLY A 1 157 ? 4.523 -13.305 -20.812 1 95.62 157 GLY A C 1
ATOM 1283 O O . GLY A 1 157 ? 4.629 -12.078 -20.812 1 95.62 157 GLY A O 1
AT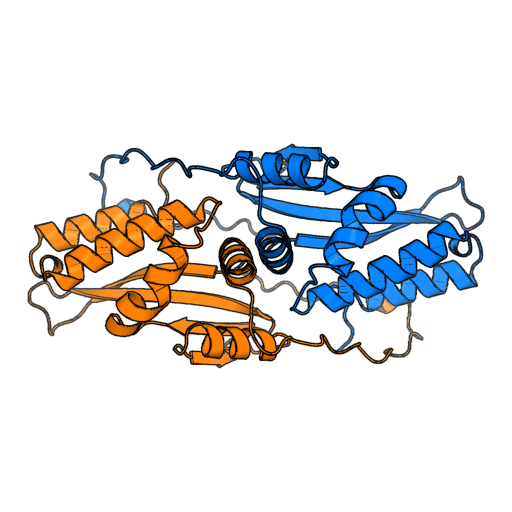OM 1284 N N . PHE A 1 158 ? 3.768 -13.977 -19.906 1 95.69 158 PHE A N 1
ATOM 1285 C CA . PHE A 1 158 ? 3.074 -13.273 -18.828 1 95.69 158 PHE A CA 1
ATOM 1286 C C . PHE A 1 158 ? 4.066 -12.602 -17.891 1 95.69 158 PHE A C 1
ATOM 1288 O O . PHE A 1 158 ? 3.852 -11.461 -17.453 1 95.69 158 PHE A O 1
ATOM 1295 N N . ILE A 1 159 ? 5.141 -13.344 -17.562 1 94.62 159 ILE A N 1
ATOM 1296 C CA . ILE A 1 159 ? 6.152 -12.812 -16.656 1 94.62 159 ILE A CA 1
ATOM 1297 C C . ILE A 1 159 ? 6.699 -11.5 -17.219 1 94.62 159 ILE A C 1
ATOM 1299 O O . ILE A 1 159 ? 6.906 -10.539 -16.469 1 94.62 159 ILE A O 1
ATOM 1303 N N . LEU A 1 160 ? 6.805 -11.344 -18.516 1 91.44 160 LEU A N 1
ATOM 1304 C CA . LEU A 1 160 ? 7.352 -10.156 -19.172 1 91.44 160 LEU A CA 1
ATOM 1305 C C . LEU A 1 160 ? 6.375 -8.992 -19.078 1 91.44 160 LEU A C 1
ATOM 1307 O O . LEU A 1 160 ? 6.766 -7.832 -19.25 1 91.44 160 LEU A O 1
ATOM 1311 N N . GLU A 1 161 ? 5.137 -9.273 -18.781 1 90.81 161 GLU A N 1
ATOM 1312 C CA . GLU A 1 161 ? 4.109 -8.234 -18.703 1 90.81 161 GLU A CA 1
ATOM 1313 C C . GLU A 1 161 ? 3.891 -7.789 -17.266 1 90.81 161 GLU A C 1
ATOM 1315 O O . GLU A 1 161 ? 3.066 -6.91 -17 1 90.81 161 GLU A O 1
ATOM 1320 N N . MET A 1 162 ? 4.637 -8.414 -16.406 1 91.44 162 MET A N 1
ATOM 1321 C CA . MET A 1 162 ? 4.379 -8.148 -15 1 91.44 162 MET A CA 1
ATOM 1322 C C . MET A 1 162 ? 5.449 -7.238 -14.406 1 91.44 162 MET A C 1
ATOM 1324 O O . MET A 1 162 ? 6.594 -7.238 -14.875 1 91.44 162 MET A O 1
ATOM 1328 N N . ASN A 1 163 ? 5.039 -6.434 -13.406 1 80.31 163 ASN A N 1
ATOM 1329 C CA . ASN A 1 163 ? 5.934 -5.613 -12.602 1 80.31 163 ASN A CA 1
ATOM 1330 C C . ASN A 1 163 ? 6.859 -4.762 -13.469 1 80.31 163 ASN A C 1
ATOM 1332 O O . ASN A 1 163 ? 6.402 -4.102 -14.398 1 80.31 163 ASN A O 1
ATOM 1336 N N . SER A 1 164 ? 8.055 -4.609 -13.031 1 70.88 164 SER A N 1
ATOM 1337 C CA . SER A 1 164 ? 9.016 -3.752 -13.719 1 70.88 164 SER A CA 1
ATOM 1338 C C . SER A 1 164 ? 9.414 -4.34 -15.07 1 70.88 164 SER A C 1
ATOM 1340 O O . SER A 1 164 ? 10.07 -3.676 -15.875 1 70.88 164 SER A O 1
ATOM 1342 N N . ASN A 1 165 ? 8.93 -5.547 -15.305 1 67.81 165 ASN A N 1
ATOM 1343 C CA . ASN A 1 165 ? 9.234 -6.164 -16.594 1 67.81 165 ASN A CA 1
ATOM 1344 C C . ASN A 1 165 ? 8.305 -5.66 -17.688 1 67.81 165 ASN A C 1
ATOM 1346 O O . ASN A 1 165 ? 8.508 -5.977 -18.875 1 67.81 165 ASN A O 1
ATOM 1350 N N . ARG A 1 166 ? 7.371 -4.812 -17.203 1 59.47 166 ARG A N 1
ATOM 1351 C CA . ARG A 1 166 ? 6.32 -4.418 -18.141 1 59.47 166 ARG A CA 1
ATOM 1352 C C . ARG A 1 166 ? 6.898 -3.629 -19.297 1 59.47 166 ARG A C 1
ATOM 1354 O O . ARG A 1 166 ? 7.578 -2.619 -19.094 1 59.47 166 ARG A O 1
ATOM 1361 N N . LEU A 1 167 ? 7.047 -4.23 -20.312 1 47.09 167 LEU A N 1
ATOM 1362 C CA . LEU A 1 167 ? 7.516 -3.635 -21.562 1 47.09 167 LEU A CA 1
ATOM 1363 C C . LEU A 1 167 ? 6.605 -2.49 -21.984 1 47.09 167 LEU A C 1
ATOM 1365 O O . LEU A 1 167 ? 5.383 -2.586 -21.859 1 47.09 167 LEU A O 1
ATOM 1369 N N . ASN A 1 168 ? 7.113 -1.151 -21.859 1 48.75 168 ASN A N 1
ATOM 1370 C CA . ASN A 1 168 ? 6.418 0.035 -22.344 1 48.75 168 ASN A CA 1
ATOM 1371 C C . ASN A 1 168 ? 6.059 -0.093 -23.828 1 48.75 168 ASN A C 1
ATOM 1373 O O . ASN A 1 168 ? 6.805 -0.695 -24.594 1 48.75 168 ASN A O 1
ATOM 1377 N N . SER B 1 1 ? 21.672 8.844 -4.18 1 21.77 1 SER B N 1
ATOM 1378 C CA . SER B 1 1 ? 20.906 7.617 -3.988 1 21.77 1 SER B CA 1
ATOM 1379 C C . SER B 1 1 ? 20.531 6.984 -5.324 1 21.77 1 SER B C 1
ATOM 1381 O O . SER B 1 1 ? 19.953 7.637 -6.188 1 21.77 1 SER B O 1
ATOM 1383 N N . ILE B 1 2 ? 21.219 5.891 -5.828 1 24.27 2 ILE B N 1
ATOM 1384 C CA . ILE B 1 2 ? 21.531 5.359 -7.152 1 24.27 2 ILE B CA 1
ATOM 1385 C C . ILE B 1 2 ? 20.281 4.688 -7.734 1 24.27 2 ILE B C 1
ATOM 1387 O O . ILE B 1 2 ? 19.672 3.832 -7.09 1 24.27 2 ILE B O 1
ATOM 1391 N N . ASN B 1 3 ? 19.531 5.344 -8.438 1 21.31 3 ASN B N 1
ATOM 1392 C CA . ASN B 1 3 ? 18.359 5.039 -9.242 1 21.31 3 ASN B CA 1
ATOM 1393 C C . ASN B 1 3 ? 18.562 3.781 -10.078 1 21.31 3 ASN B C 1
ATOM 1395 O O . ASN B 1 3 ? 19.109 3.85 -11.18 1 21.31 3 ASN B O 1
ATOM 1399 N N . ARG B 1 4 ? 18.969 2.615 -9.531 1 28.58 4 ARG B N 1
ATOM 1400 C CA . ARG B 1 4 ? 19.531 1.537 -10.328 1 28.58 4 ARG B CA 1
ATOM 1401 C C . ARG B 1 4 ? 18.547 1.049 -11.383 1 28.58 4 ARG B C 1
ATOM 1403 O O . ARG B 1 4 ? 17.344 0.897 -11.094 1 28.58 4 ARG B O 1
ATOM 1410 N N . GLY B 1 5 ? 18.781 1.312 -12.641 1 27.45 5 GLY B N 1
ATOM 1411 C CA . GLY B 1 5 ? 18.234 0.959 -13.938 1 27.45 5 GLY B CA 1
ATOM 1412 C C . GLY B 1 5 ? 17.672 -0.448 -13.984 1 27.45 5 GLY B C 1
ATOM 1413 O O . GLY B 1 5 ? 17.969 -1.271 -13.117 1 27.45 5 GLY B O 1
ATOM 1414 N N . THR B 1 6 ? 16.625 -0.622 -14.766 1 30.42 6 THR B N 1
ATOM 1415 C CA . THR B 1 6 ? 15.961 -1.825 -15.25 1 30.42 6 THR B CA 1
ATOM 1416 C C . THR B 1 6 ? 16.984 -2.918 -15.57 1 30.42 6 THR B C 1
ATOM 1418 O O . THR B 1 6 ? 18.078 -2.629 -16.031 1 30.42 6 THR B O 1
ATOM 1421 N N . SER B 1 7 ? 16.906 -4.027 -14.844 1 32.47 7 SER B N 1
ATOM 1422 C CA . SER B 1 7 ? 17.797 -5.172 -15.039 1 32.47 7 SER B CA 1
ATOM 1423 C C . SER B 1 7 ? 17.922 -5.523 -16.516 1 32.47 7 SER B C 1
ATOM 1425 O O . SER B 1 7 ? 16.922 -5.738 -17.203 1 32.47 7 SER B O 1
ATOM 1427 N N . LYS B 1 8 ? 18.844 -5.121 -17.312 1 35.12 8 LYS B N 1
ATOM 1428 C CA . LYS B 1 8 ? 19.344 -5.461 -18.641 1 35.12 8 LYS B CA 1
ATOM 1429 C C . LYS B 1 8 ? 19.234 -6.961 -18.906 1 35.12 8 LYS B C 1
ATOM 1431 O O . LYS B 1 8 ? 19.531 -7.426 -20.016 1 35.12 8 LYS B O 1
ATOM 1436 N N . LYS B 1 9 ? 19.047 -7.617 -17.875 1 34 9 LYS B N 1
ATOM 1437 C CA . LYS B 1 9 ? 19.297 -9.047 -18.047 1 34 9 LYS B CA 1
ATOM 1438 C C . LYS B 1 9 ? 18.109 -9.727 -18.734 1 34 9 LYS B C 1
ATOM 1440 O O . LYS B 1 9 ? 18.266 -10.812 -19.297 1 34 9 LYS B O 1
ATOM 1445 N N . VAL B 1 10 ? 16.891 -9.203 -18.562 1 36.09 10 VAL B N 1
ATOM 1446 C CA . VAL B 1 10 ? 15.812 -10.031 -19.078 1 36.09 10 VAL B CA 1
ATOM 1447 C C . VAL B 1 10 ? 15.719 -9.859 -20.594 1 36.09 10 VAL B C 1
ATOM 1449 O O . VAL B 1 10 ? 15.062 -10.648 -21.281 1 36.09 10 VAL B O 1
ATOM 1452 N N . PHE B 1 11 ? 16.156 -8.789 -21.188 1 38.72 11 PHE B N 1
ATOM 1453 C CA . PHE B 1 11 ? 16.016 -8.57 -22.625 1 38.72 11 PHE B CA 1
ATOM 1454 C C . PHE B 1 11 ? 16.672 -9.711 -23.391 1 38.72 11 PHE B C 1
ATOM 1456 O O . PHE B 1 11 ? 16.234 -10.039 -24.5 1 38.72 11 PHE B O 1
ATOM 1463 N N . PHE B 1 12 ? 17.719 -10.07 -22.891 1 41.44 12 PHE B N 1
ATOM 1464 C CA . PHE B 1 12 ? 18.484 -10.945 -23.781 1 41.44 12 PHE B CA 1
ATOM 1465 C C . PHE B 1 12 ? 17.75 -12.266 -23.984 1 41.44 12 PHE B C 1
ATOM 1467 O O . PHE B 1 12 ? 18.062 -13.016 -24.906 1 41.44 12 PHE B O 1
ATOM 1474 N N . LEU B 1 13 ? 16.891 -12.5 -23.031 1 41.94 13 LEU B N 1
ATOM 1475 C CA . LEU B 1 13 ? 16.5 -13.906 -23.109 1 41.94 13 LEU B CA 1
ATOM 1476 C C . LEU B 1 13 ? 15.336 -14.086 -24.078 1 41.94 13 LEU B C 1
ATOM 1478 O O . LEU B 1 13 ? 15.141 -15.172 -24.625 1 41.94 13 LEU B O 1
ATOM 1482 N N . TYR B 1 14 ? 14.352 -13.055 -24.234 1 40.94 14 TYR B N 1
ATOM 1483 C CA . TYR B 1 14 ? 13.25 -13.383 -25.141 1 40.94 14 TYR B CA 1
ATOM 1484 C C . TYR B 1 14 ? 13.07 -12.297 -26.188 1 40.94 14 TYR B C 1
ATOM 1486 O O . TYR B 1 14 ? 12.258 -11.383 -26.016 1 40.94 14 TYR B O 1
ATOM 1494 N N . PRO B 1 15 ? 13.789 -12.195 -27.172 1 41.03 15 PRO B N 1
ATOM 1495 C CA . PRO B 1 15 ? 13.789 -11.141 -28.188 1 41.03 15 PRO B CA 1
ATOM 1496 C C . PRO B 1 15 ? 12.445 -11.016 -28.906 1 41.03 15 PRO B C 1
ATOM 1498 O O . PRO B 1 15 ? 12.102 -9.938 -29.391 1 41.03 15 PRO B O 1
ATOM 1501 N N . ASN B 1 16 ? 11.719 -12.102 -29.078 1 42.66 16 ASN B N 1
ATOM 1502 C CA . ASN B 1 16 ? 10.633 -12.062 -30.062 1 42.66 16 ASN B CA 1
ATOM 1503 C C . ASN B 1 16 ? 9.289 -11.805 -29.391 1 42.66 16 ASN B C 1
ATOM 1505 O O . ASN B 1 16 ? 8.242 -12.148 -29.938 1 42.66 16 ASN B O 1
ATOM 1509 N N . ILE B 1 17 ? 9.234 -11.43 -28.203 1 48.03 17 ILE B N 1
ATOM 1510 C CA . ILE B 1 17 ? 7.891 -11.406 -27.641 1 48.03 17 ILE B CA 1
ATOM 1511 C C . ILE B 1 17 ? 7.234 -10.062 -27.922 1 48.03 17 ILE B C 1
ATOM 1513 O O . ILE B 1 17 ? 7.824 -9.008 -27.672 1 48.03 17 ILE B O 1
ATOM 1517 N N . LYS B 1 18 ? 6.129 -10.148 -28.766 1 46.19 18 LYS B N 1
ATOM 1518 C CA . LYS B 1 18 ? 5.316 -8.984 -29.109 1 46.19 18 LYS B CA 1
ATOM 1519 C C . LYS B 1 18 ? 4.613 -8.414 -27.891 1 46.19 18 LYS B C 1
ATOM 1521 O O . LYS B 1 18 ? 4.141 -9.164 -27.031 1 46.19 18 LYS B O 1
ATOM 1526 N N . PRO B 1 19 ? 4.648 -7.125 -27.766 1 43.44 19 PRO B N 1
ATOM 1527 C CA . PRO B 1 19 ? 3.967 -6.504 -26.625 1 43.44 19 PRO B CA 1
ATOM 1528 C C . PRO B 1 19 ? 2.459 -6.746 -26.641 1 43.44 19 PRO B C 1
ATOM 1530 O O . PRO B 1 19 ? 1.825 -6.652 -27.688 1 43.44 19 PRO B O 1
ATOM 1533 N N . VAL B 1 20 ? 1.876 -7.633 -25.844 1 46.12 20 VAL B N 1
ATOM 1534 C CA . VAL B 1 20 ? 0.442 -7.887 -25.75 1 46.12 20 VAL B CA 1
ATOM 1535 C C . VAL B 1 20 ? -0.265 -6.66 -25.188 1 46.12 20 VAL B C 1
ATOM 1537 O O . VAL B 1 20 ? 0.336 -5.875 -24.453 1 46.12 20 VAL B O 1
ATOM 1540 N N . ILE B 1 21 ? -1.542 -6.344 -25.656 1 48.31 21 ILE B N 1
ATOM 1541 C CA . ILE B 1 21 ? -2.449 -5.281 -25.234 1 48.31 21 ILE B CA 1
ATOM 1542 C C . ILE B 1 21 ? -2.66 -5.344 -23.719 1 48.31 21 ILE B C 1
ATOM 1544 O O . ILE B 1 21 ? -3.07 -6.379 -23.188 1 48.31 21 ILE B O 1
ATOM 1548 N N . ARG B 1 22 ? -2.283 -4.438 -23.094 1 53.88 22 ARG B N 1
ATOM 1549 C CA . ARG B 1 22 ? -2.354 -4.363 -21.641 1 53.88 22 ARG B CA 1
ATOM 1550 C C . ARG B 1 22 ? -3.791 -4.16 -21.172 1 53.88 22 ARG B C 1
ATOM 1552 O O . ARG B 1 22 ? -4.473 -3.236 -21.609 1 53.88 22 ARG B O 1
ATOM 1559 N N . PRO B 1 23 ? -4.363 -5.129 -20.609 1 55.91 23 PRO B N 1
ATOM 1560 C CA . PRO B 1 23 ? -5.723 -4.902 -20.109 1 55.91 23 PRO B CA 1
ATOM 1561 C C . PRO B 1 23 ? -5.832 -3.658 -19.219 1 55.91 23 PRO B C 1
ATOM 1563 O O . PRO B 1 23 ? -4.898 -3.346 -18.484 1 55.91 23 PRO B O 1
ATOM 1566 N N . ARG B 1 24 ? -6.656 -2.844 -19.609 1 66 24 ARG B N 1
ATOM 1567 C CA . ARG B 1 24 ? -6.906 -1.629 -18.844 1 66 24 ARG B CA 1
ATOM 1568 C C . ARG B 1 24 ? -7.703 -1.938 -17.578 1 66 24 ARG B C 1
ATOM 1570 O O . ARG B 1 24 ? -8.578 -2.807 -17.578 1 66 24 ARG B O 1
ATOM 1577 N N . VAL B 1 25 ? -7.191 -1.466 -16.469 1 73.69 25 VAL B N 1
ATOM 1578 C CA . VAL B 1 25 ? -7.906 -1.62 -15.211 1 73.69 25 VAL B CA 1
ATOM 1579 C C . VAL B 1 25 ? -9.266 -0.921 -15.297 1 73.69 25 VAL B C 1
ATOM 1581 O O . VAL B 1 25 ? -9.344 0.243 -15.695 1 73.69 25 VAL B O 1
ATOM 1584 N N . ILE B 1 26 ? -10.344 -1.619 -15.172 1 84.06 26 ILE B N 1
ATOM 1585 C CA . ILE B 1 26 ? -11.664 -1.006 -15.109 1 84.06 26 ILE B CA 1
ATOM 1586 C C . ILE B 1 26 ? -11.914 -0.452 -13.711 1 84.06 26 ILE B C 1
ATOM 1588 O O . ILE B 1 26 ? -11.992 -1.211 -12.742 1 84.06 26 ILE B O 1
ATOM 1592 N N . LEU B 1 27 ? -12.016 0.829 -13.656 1 91.62 27 LEU B N 1
ATOM 1593 C CA . LEU B 1 27 ? -12.188 1.481 -12.359 1 91.62 27 LEU B CA 1
ATOM 1594 C C . LEU B 1 27 ? -13.672 1.689 -12.055 1 91.62 27 LEU B C 1
ATOM 1596 O O . LEU B 1 27 ? -14.469 1.938 -12.961 1 91.62 27 LEU B O 1
ATOM 1600 N N . PRO B 1 28 ? -14 1.542 -10.859 1 93.31 28 PRO B N 1
ATOM 1601 C CA . PRO B 1 28 ? -15.383 1.824 -10.461 1 93.31 28 PRO B CA 1
ATOM 1602 C C . PRO B 1 28 ? -15.727 3.311 -10.531 1 93.31 28 PRO B C 1
ATOM 1604 O O . PRO B 1 28 ? -14.828 4.148 -10.688 1 93.31 28 PRO B O 1
ATOM 1607 N N . LEU B 1 29 ? -16.953 3.564 -10.422 1 91.69 29 LEU B N 1
ATOM 1608 C CA . LEU B 1 29 ? -17.391 4.953 -10.422 1 91.69 29 LEU B CA 1
ATOM 1609 C C . LEU B 1 29 ? -16.969 5.66 -9.141 1 91.69 29 LEU B C 1
ATOM 1611 O O . LEU B 1 29 ? -16.562 6.824 -9.18 1 91.69 29 LEU B O 1
ATOM 1615 N N . ASN B 1 30 ? -17.094 4.887 -7.992 1 94.56 30 ASN B N 1
ATOM 1616 C CA . ASN B 1 30 ? -16.672 5.395 -6.691 1 94.56 30 ASN B CA 1
ATOM 1617 C C . ASN B 1 30 ? -15.828 4.379 -5.938 1 94.56 30 ASN B C 1
ATOM 1619 O O . ASN B 1 30 ? -16.016 3.17 -6.09 1 94.56 30 ASN B O 1
ATOM 1623 N N . LEU B 1 31 ? -14.992 4.867 -5.117 1 98 31 LEU B N 1
ATOM 1624 C CA . LEU B 1 31 ? -14.148 3.979 -4.324 1 98 31 LEU B CA 1
ATOM 1625 C C . LEU B 1 31 ? -14.836 3.607 -3.012 1 98 31 LEU B C 1
ATOM 1627 O O . LEU B 1 31 ? -15.516 4.438 -2.406 1 98 31 LEU B O 1
ATOM 1631 N N . ASN B 1 32 ? -14.648 2.361 -2.639 1 98.38 32 ASN B N 1
ATOM 1632 C CA . ASN B 1 32 ? -15.055 1.971 -1.294 1 98.38 32 ASN B CA 1
ATOM 1633 C C . ASN B 1 32 ? -14.156 2.596 -0.23 1 98.38 32 ASN B C 1
ATOM 1635 O O . ASN B 1 32 ? -12.93 2.566 -0.351 1 98.38 32 ASN B O 1
ATOM 1639 N N . PRO B 1 33 ? -14.719 3.154 0.806 1 98.62 33 PRO B N 1
ATOM 1640 C CA . PRO B 1 33 ? -13.898 3.859 1.795 1 98.62 33 PRO B CA 1
ATOM 1641 C C . PRO B 1 33 ? -12.883 2.947 2.477 1 98.62 33 PRO B C 1
ATOM 1643 O O . PRO B 1 33 ? -11.789 3.396 2.838 1 98.62 33 PRO B O 1
ATOM 1646 N N . TYR B 1 34 ? -13.227 1.688 2.684 1 98.62 34 TYR B N 1
ATOM 1647 C CA . TYR B 1 34 ? -12.273 0.756 3.271 1 98.62 34 TYR B CA 1
ATOM 1648 C C . TYR B 1 34 ? -11.102 0.508 2.326 1 98.62 34 TYR B C 1
ATOM 1650 O O . TYR B 1 34 ? -9.961 0.375 2.766 1 98.62 34 TYR B O 1
ATOM 1658 N N . TRP B 1 35 ? -11.383 0.426 1.025 1 98.69 35 TRP B N 1
ATOM 1659 C CA . TRP B 1 35 ? -10.312 0.274 0.042 1 98.69 35 TRP B CA 1
ATOM 1660 C C . TRP B 1 35 ? -9.328 1.436 0.123 1 98.69 35 TRP B C 1
ATOM 1662 O O . TRP B 1 35 ? -8.117 1.23 0.099 1 98.69 35 TRP B O 1
ATOM 1672 N N . VAL B 1 36 ? -9.875 2.621 0.315 1 98.81 36 VAL B N 1
ATOM 1673 C CA . VAL B 1 36 ? -9.047 3.824 0.368 1 98.81 36 VAL B CA 1
ATOM 1674 C C . VAL B 1 36 ? -8.125 3.762 1.58 1 98.81 36 VAL B C 1
ATOM 1676 O O . VAL B 1 36 ? -6.926 4.039 1.469 1 98.81 36 VAL B O 1
ATOM 1679 N N . SER B 1 37 ? -8.688 3.352 2.727 1 98.75 37 SER B N 1
ATOM 1680 C CA . SER B 1 37 ? -7.867 3.252 3.93 1 98.75 37 SER B CA 1
ATOM 1681 C C . SER B 1 37 ? -6.785 2.188 3.775 1 98.75 37 SER B C 1
ATOM 1683 O O . SER B 1 37 ? -5.66 2.367 4.238 1 98.75 37 SER B O 1
ATOM 1685 N N . GLY B 1 38 ? -7.145 1.066 3.139 1 98.62 38 GLY B N 1
ATOM 1686 C CA . GLY B 1 38 ? -6.141 0.055 2.857 1 98.62 38 GLY B CA 1
ATOM 1687 C C . GLY B 1 38 ? -5.031 0.552 1.948 1 98.62 38 GLY B C 1
ATOM 1688 O O . GLY B 1 38 ? -3.852 0.327 2.221 1 98.62 38 GLY B O 1
ATOM 1689 N N . PHE B 1 39 ? -5.387 1.273 0.925 1 98.75 39 PHE B N 1
ATOM 1690 C CA . PHE B 1 39 ? -4.438 1.794 -0.054 1 98.75 39 PHE B CA 1
ATOM 1691 C C . PHE B 1 39 ? -3.506 2.814 0.586 1 98.75 39 PHE B C 1
ATOM 1693 O O . PHE B 1 39 ? -2.297 2.793 0.345 1 98.75 39 PHE B O 1
ATOM 1700 N N . VAL B 1 40 ? -4.055 3.672 1.431 1 98.69 40 VAL B N 1
ATOM 1701 C CA . VAL B 1 40 ? -3.26 4.672 2.137 1 98.69 40 VAL B CA 1
ATOM 1702 C C . VAL B 1 40 ? -2.326 3.982 3.129 1 98.69 40 VAL B C 1
ATOM 1704 O O . VAL B 1 40 ? -1.185 4.41 3.314 1 98.69 40 VAL B O 1
ATOM 1707 N N . SER B 1 41 ? -2.777 2.902 3.791 1 97.88 41 SER B N 1
ATOM 1708 C CA . SER B 1 41 ? -1.925 2.135 4.691 1 97.88 41 SER B CA 1
ATOM 1709 C C . SER B 1 41 ? -0.686 1.614 3.973 1 97.88 41 SER B C 1
ATOM 1711 O O . SER B 1 41 ? 0.374 1.457 4.582 1 97.88 41 SER B O 1
ATOM 1713 N N . GLY B 1 42 ? -0.853 1.396 2.732 1 97 42 GLY B N 1
ATOM 1714 C CA . GLY B 1 42 ? 0.273 0.919 1.943 1 97 42 GLY B CA 1
ATOM 1715 C C . GLY B 1 42 ? 1.141 2.041 1.404 1 97 42 GLY B C 1
ATOM 1716 O O . GLY B 1 42 ? 2.322 2.137 1.745 1 97 42 GLY B O 1
ATOM 1717 N N . ASP B 1 43 ? 0.509 2.973 0.658 1 97 43 ASP B N 1
ATOM 1718 C CA . ASP B 1 43 ? 1.318 3.91 -0.115 1 97 43 ASP B CA 1
ATOM 1719 C C . ASP B 1 43 ? 0.975 5.355 0.24 1 97 43 ASP B C 1
ATOM 1721 O O . ASP B 1 43 ? 1.387 6.285 -0.456 1 97 43 ASP B O 1
ATOM 1725 N N . GLY B 1 44 ? 0.198 5.574 1.233 1 97.81 44 GLY B N 1
ATOM 1726 C CA . GLY B 1 44 ? -0.103 6.914 1.709 1 97.81 44 GLY B CA 1
ATOM 1727 C C . GLY B 1 44 ? 0.831 7.383 2.811 1 97.81 44 GLY B C 1
ATOM 1728 O O . GLY B 1 44 ? 1.653 6.605 3.303 1 97.81 44 GLY B O 1
ATOM 1729 N N . GLY B 1 45 ? 0.694 8.656 3.113 1 97.5 45 GLY B N 1
ATOM 1730 C CA . GLY B 1 45 ? 1.533 9.203 4.168 1 97.5 45 GLY B CA 1
ATOM 1731 C C . GLY B 1 45 ? 1.02 10.523 4.719 1 97.5 45 GLY B C 1
ATOM 1732 O O . GLY B 1 45 ? 0.29 11.242 4.035 1 97.5 45 GLY B O 1
ATOM 1733 N N . PHE B 1 46 ? 1.389 10.773 5.949 1 98.12 46 PHE B N 1
ATOM 1734 C CA . PHE B 1 46 ? 1.117 12.008 6.676 1 98.12 46 PHE B CA 1
ATOM 1735 C C . PHE B 1 46 ? 2.416 12.695 7.09 1 98.12 46 PHE B C 1
ATOM 1737 O O . PHE B 1 46 ? 3.316 12.047 7.633 1 98.12 46 PHE B O 1
ATOM 1744 N N . SER B 1 47 ? 2.48 13.977 6.852 1 97.19 47 SER B N 1
ATOM 1745 C CA . SER B 1 47 ? 3.723 14.664 7.199 1 97.19 47 SER B CA 1
ATOM 1746 C C . SER B 1 47 ? 3.447 16.047 7.773 1 97.19 47 SER B C 1
ATOM 1748 O O . SER B 1 47 ? 2.447 16.688 7.43 1 97.19 47 SER B O 1
ATOM 1750 N N . ILE B 1 48 ? 4.289 16.438 8.672 1 97.94 48 ILE B N 1
ATOM 1751 C CA . ILE B 1 48 ? 4.34 17.766 9.234 1 97.94 48 ILE B CA 1
ATOM 1752 C C . ILE B 1 48 ? 5.711 18.391 8.969 1 97.94 48 ILE B C 1
ATOM 1754 O O . ILE B 1 48 ? 6.742 17.781 9.242 1 97.94 48 ILE B O 1
ATOM 1758 N N . VAL B 1 49 ? 5.691 19.531 8.445 1 95.81 49 VAL B N 1
ATOM 1759 C CA . VAL B 1 49 ? 6.953 20.172 8.109 1 95.81 49 VAL B CA 1
ATOM 1760 C C . VAL B 1 49 ? 7.035 21.531 8.797 1 95.81 49 VAL B C 1
ATOM 1762 O O . VAL B 1 49 ? 6.047 22.266 8.852 1 95.81 49 VAL B O 1
ATOM 1765 N N . ILE B 1 50 ? 8.133 21.828 9.32 1 95.81 50 ILE B N 1
ATOM 1766 C CA . ILE B 1 50 ? 8.422 23.141 9.875 1 95.81 50 ILE B CA 1
ATOM 1767 C C . ILE B 1 50 ? 9.414 23.875 8.977 1 95.81 50 ILE B C 1
ATOM 1769 O O . ILE B 1 50 ? 10.531 23.391 8.75 1 95.81 50 ILE B O 1
ATOM 1773 N N . ARG B 1 51 ? 8.961 25 8.531 1 95.44 51 ARG B N 1
ATOM 1774 C CA . ARG B 1 51 ? 9.812 25.781 7.641 1 95.44 51 ARG B CA 1
ATOM 1775 C C . ARG B 1 51 ? 10.141 27.141 8.258 1 95.44 51 ARG B C 1
ATOM 1777 O O . ARG B 1 51 ? 9.32 27.719 8.953 1 95.44 51 ARG B O 1
ATOM 1784 N N . PRO B 1 52 ? 11.375 27.594 7.902 1 95.38 52 PRO B N 1
ATOM 1785 C CA . PRO B 1 52 ? 11.656 28.969 8.336 1 95.38 52 PRO B CA 1
ATOM 1786 C C . PRO B 1 52 ? 10.773 30 7.637 1 95.38 52 PRO B C 1
ATOM 1788 O O . PRO B 1 52 ? 10.453 29.844 6.457 1 95.38 52 PRO B O 1
ATOM 1791 N N . SER B 1 53 ? 10.328 30.938 8.461 1 94.88 53 SER B N 1
ATOM 1792 C CA . SER B 1 53 ? 9.516 32 7.902 1 94.88 53 SER B CA 1
ATOM 1793 C C . SER B 1 53 ? 9.633 33.281 8.727 1 94.88 53 SER B C 1
ATOM 1795 O O . SER B 1 53 ? 9.383 33.281 9.93 1 94.88 53 SER B O 1
ATOM 1797 N N . ASN B 1 54 ? 9.875 34.344 8.031 1 93.69 54 ASN B N 1
ATOM 1798 C CA . ASN B 1 54 ? 10.023 35.656 8.703 1 93.69 54 ASN B CA 1
ATOM 1799 C C . ASN B 1 54 ? 8.672 36.281 9.023 1 93.69 54 ASN B C 1
ATOM 1801 O O . ASN B 1 54 ? 8.594 37.25 9.75 1 93.69 54 ASN B O 1
ATOM 1805 N N . SER B 1 55 ? 7.68 35.719 8.602 1 91.5 55 SER B N 1
ATOM 1806 C CA . SER B 1 55 ? 6.344 36.281 8.781 1 91.5 55 SER B CA 1
ATOM 1807 C C . SER B 1 55 ? 5.77 35.906 10.148 1 91.5 55 SER B C 1
ATOM 1809 O O . SER B 1 55 ? 4.773 36.5 10.578 1 91.5 55 SER B O 1
ATOM 1811 N N . TYR B 1 56 ? 6.477 35.031 10.789 1 91.06 56 TYR B N 1
ATOM 1812 C CA . TYR B 1 56 ? 5.969 34.562 12.07 1 91.06 56 TYR B CA 1
ATOM 1813 C C . TYR B 1 56 ? 6.883 35 13.211 1 91.06 56 TYR B C 1
ATOM 1815 O O . TYR B 1 56 ? 8.094 35.156 13.023 1 91.06 56 TYR B O 1
ATOM 1823 N N . LYS B 1 57 ? 6.301 35.125 14.297 1 91.25 57 LYS B N 1
ATOM 1824 C CA . LYS B 1 57 ? 7.039 35.594 15.469 1 91.25 57 LYS B CA 1
ATOM 1825 C C . LYS B 1 57 ? 8.188 34.625 15.812 1 91.25 57 LYS B C 1
ATOM 1827 O O . LYS B 1 57 ? 9.297 35.062 16.109 1 91.25 57 LYS B O 1
ATOM 1832 N N . LEU B 1 58 ? 7.91 33.344 15.711 1 94.62 58 LEU B N 1
ATOM 1833 C CA . LEU B 1 58 ? 8.914 32.344 16.062 1 94.62 58 LEU B CA 1
ATOM 1834 C C . LEU B 1 58 ? 9.797 32.031 14.859 1 94.62 58 LEU B C 1
ATOM 1836 O O . LEU B 1 58 ? 10.641 31.125 14.93 1 94.62 58 LEU B O 1
ATOM 1840 N N . LYS B 1 59 ? 9.555 32.625 13.773 1 95.44 59 LYS B N 1
ATOM 1841 C CA . LYS B 1 59 ? 10.336 32.469 12.555 1 95.44 59 LYS B CA 1
ATOM 1842 C C . LYS B 1 59 ? 10.211 31.078 11.969 1 95.44 59 LYS B C 1
ATOM 1844 O O . LYS B 1 59 ? 11.148 30.562 11.344 1 95.44 59 LYS B O 1
ATOM 1849 N N . GLN B 1 60 ? 9.148 30.453 12.367 1 96.06 60 GLN B N 1
ATOM 1850 C CA . GLN B 1 60 ? 8.875 29.109 11.867 1 96.06 60 GLN B CA 1
ATOM 1851 C C . GLN B 1 60 ? 7.406 28.953 11.477 1 96.06 60 GLN B C 1
ATOM 1853 O O . GLN B 1 60 ? 6.516 29.438 12.18 1 96.06 60 GLN B O 1
ATOM 1858 N N . GLN B 1 61 ? 7.23 28.359 10.391 1 96.31 61 GLN B N 1
ATOM 1859 C CA . GLN B 1 61 ? 5.891 28.031 9.898 1 96.31 61 GLN B CA 1
ATOM 1860 C C . GLN B 1 61 ? 5.66 26.531 9.875 1 96.31 61 GLN B C 1
ATOM 1862 O O . GLN B 1 61 ? 6.523 25.766 9.43 1 96.31 61 GLN B O 1
ATOM 1867 N N . VAL B 1 62 ? 4.523 26.156 10.422 1 97.62 62 VAL B N 1
ATOM 1868 C CA . VAL B 1 62 ? 4.148 24.75 10.414 1 97.62 62 VAL B CA 1
ATOM 1869 C C . VAL B 1 62 ? 3.254 24.453 9.211 1 97.62 62 VAL B C 1
ATOM 1871 O O . VAL B 1 62 ? 2.316 25.219 8.93 1 97.62 62 VAL B O 1
ATOM 1874 N N . ALA B 1 63 ? 3.518 23.406 8.484 1 97.88 63 ALA B N 1
ATOM 1875 C CA . ALA B 1 63 ? 2.703 22.969 7.359 1 97.88 63 ALA B CA 1
ATOM 1876 C C . ALA B 1 63 ? 2.391 21.469 7.457 1 97.88 63 ALA B C 1
ATOM 1878 O O . ALA B 1 63 ? 3.148 20.719 8.07 1 97.88 63 ALA B O 1
ATOM 1879 N N . PHE B 1 64 ? 1.275 21.141 6.93 1 98.56 64 PHE B N 1
ATOM 1880 C CA . PHE B 1 64 ? 0.782 19.766 6.969 1 98.56 64 PHE B CA 1
ATOM 1881 C C . PHE B 1 64 ? 0.59 19.219 5.559 1 98.56 64 PHE B C 1
ATO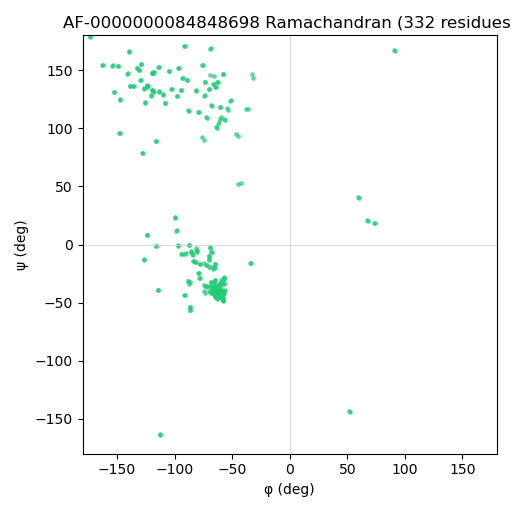M 1883 O O . PHE B 1 64 ? 0.187 19.953 4.652 1 98.56 64 PHE B O 1
ATOM 1890 N N . ARG B 1 65 ? 0.812 17.906 5.398 1 98.38 65 ARG B N 1
ATOM 1891 C CA . ARG B 1 65 ? 0.665 17.297 4.078 1 98.38 65 ARG B CA 1
ATOM 1892 C C . ARG B 1 65 ? 0.18 15.859 4.188 1 98.38 65 ARG B C 1
ATOM 1894 O O . ARG B 1 65 ? 0.746 15.062 4.941 1 98.38 65 ARG B O 1
ATOM 1901 N N . PHE B 1 66 ? -0.888 15.57 3.531 1 98.81 66 PHE B N 1
ATOM 1902 C CA . PHE B 1 66 ? -1.312 14.203 3.236 1 98.81 66 PHE B CA 1
ATOM 1903 C C . PHE B 1 66 ? -1.003 13.844 1.789 1 98.81 66 PHE B C 1
ATOM 1905 O O . PHE B 1 66 ? -1.283 14.625 0.875 1 98.81 66 PHE B O 1
ATOM 1912 N N . HIS B 1 67 ? -0.427 12.664 1.583 1 98.62 67 HIS B N 1
ATOM 1913 C CA . HIS B 1 67 ? -0.057 12.367 0.205 1 98.62 67 HIS B CA 1
ATOM 1914 C C . HIS B 1 67 ? -0.13 10.867 -0.071 1 98.62 67 HIS B C 1
ATOM 1916 O O . HIS B 1 67 ? -0.065 10.055 0.857 1 98.62 67 HIS B O 1
ATOM 1922 N N . ILE B 1 68 ? -0.346 10.492 -1.271 1 98.69 68 ILE B N 1
ATOM 1923 C CA . ILE B 1 68 ? -0.215 9.156 -1.837 1 98.69 68 ILE B CA 1
ATOM 1924 C C . ILE B 1 68 ? 0.686 9.195 -3.068 1 98.69 68 ILE B C 1
ATOM 1926 O O . ILE B 1 68 ? 0.559 10.094 -3.906 1 98.69 68 ILE B O 1
ATOM 1930 N N . ALA B 1 69 ? 1.604 8.305 -3.189 1 97.38 69 ALA B N 1
ATOM 1931 C CA . ALA B 1 69 ? 2.512 8.234 -4.332 1 97.38 69 ALA B CA 1
ATOM 1932 C C . ALA B 1 69 ? 2.34 6.922 -5.094 1 97.38 69 ALA B C 1
ATOM 1934 O O . ALA B 1 69 ? 2.279 5.852 -4.484 1 97.38 69 ALA B O 1
ATOM 1935 N N . GLN B 1 70 ? 2.219 7.02 -6.352 1 96.38 70 GLN B N 1
ATOM 1936 C CA . GLN B 1 70 ? 2.094 5.848 -7.219 1 96.38 70 GLN B CA 1
ATOM 1937 C C . GLN B 1 70 ? 2.898 6.027 -8.5 1 96.38 70 GLN B C 1
ATOM 1939 O O . GLN B 1 70 ? 3.369 7.129 -8.797 1 96.38 70 GLN B O 1
ATOM 1944 N N . HIS B 1 71 ? 3.096 4.938 -9.234 1 94.06 71 HIS B N 1
ATOM 1945 C CA . HIS B 1 71 ? 3.574 5.039 -10.609 1 94.06 71 HIS B CA 1
ATOM 1946 C C . HIS B 1 71 ? 2.637 5.887 -11.461 1 94.06 71 HIS B C 1
ATOM 1948 O O . HIS B 1 71 ? 1.422 5.879 -11.25 1 94.06 71 HIS B O 1
ATOM 1954 N N . ASN B 1 72 ? 3.164 6.633 -12.438 1 93.75 72 ASN B N 1
ATOM 1955 C CA . ASN B 1 72 ? 2.359 7.578 -13.211 1 93.75 72 ASN B CA 1
ATOM 1956 C C . ASN B 1 72 ? 1.296 6.859 -14.039 1 93.75 72 ASN B C 1
ATOM 1958 O O . ASN B 1 72 ? 0.28 7.457 -14.398 1 93.75 72 ASN B O 1
ATOM 1962 N N . ARG B 1 73 ? 1.445 5.613 -14.289 1 91.38 73 ARG B N 1
ATOM 1963 C CA . ARG B 1 73 ? 0.449 4.844 -15.023 1 91.38 73 ARG B CA 1
ATOM 1964 C C . ARG B 1 73 ? -0.812 4.641 -14.188 1 91.38 73 ARG B C 1
ATOM 1966 O O . ARG B 1 73 ? -1.841 4.203 -14.711 1 91.38 73 ARG B O 1
ATOM 1973 N N . ASP B 1 74 ? -0.731 4.992 -12.906 1 94.69 74 ASP B N 1
ATOM 1974 C CA . ASP B 1 74 ? -1.87 4.867 -12 1 94.69 74 ASP B CA 1
ATOM 1975 C C . ASP B 1 74 ? -2.568 6.211 -11.812 1 94.69 74 ASP B C 1
ATOM 1977 O O . ASP B 1 74 ? -3.27 6.414 -10.82 1 94.69 74 ASP B O 1
ATOM 1981 N N . ILE B 1 75 ? -2.412 7.078 -12.742 1 95.75 75 ILE B N 1
ATOM 1982 C CA . ILE B 1 75 ? -2.918 8.438 -12.586 1 95.75 75 ILE B CA 1
ATOM 1983 C C . ILE B 1 75 ? -4.445 8.414 -12.516 1 95.75 75 ILE B C 1
ATOM 1985 O O . ILE B 1 75 ? -5.051 9.227 -11.82 1 95.75 75 ILE B O 1
ATOM 1989 N N . GLU B 1 76 ? -5.066 7.469 -13.164 1 95.94 76 GLU B N 1
ATOM 1990 C CA . GLU B 1 76 ? -6.527 7.402 -13.156 1 95.94 76 GLU B CA 1
ATOM 1991 C C . GLU B 1 76 ? -7.059 7.055 -11.773 1 95.94 76 GLU B C 1
ATOM 1993 O O . GLU B 1 76 ? -8.062 7.621 -11.328 1 95.94 76 GLU B O 1
ATOM 1998 N N . VAL B 1 77 ? -6.43 6.109 -11.062 1 97.25 77 VAL B N 1
ATOM 1999 C CA . VAL B 1 77 ? -6.875 5.777 -9.711 1 97.25 77 VAL B CA 1
ATOM 2000 C C . VAL B 1 77 ? -6.598 6.949 -8.773 1 97.25 77 VAL B C 1
ATOM 2002 O O . VAL B 1 77 ? -7.375 7.211 -7.852 1 97.25 77 VAL B O 1
ATOM 2005 N N . MET B 1 78 ? -5.562 7.703 -9 1 98.06 78 MET B N 1
ATOM 2006 C CA . MET B 1 78 ? -5.262 8.891 -8.203 1 98.06 78 MET B CA 1
ATOM 2007 C C . MET B 1 78 ? -6.344 9.953 -8.375 1 98.06 78 MET B C 1
ATOM 2009 O O . MET B 1 78 ? -6.73 10.609 -7.41 1 98.06 78 MET B O 1
ATOM 2013 N N . ASN B 1 79 ? -6.797 10.07 -9.641 1 98 79 ASN B N 1
ATOM 2014 C CA . ASN B 1 79 ? -7.895 11 -9.891 1 98 79 ASN B CA 1
ATOM 2015 C C . ASN B 1 79 ? -9.172 10.555 -9.188 1 98 79 ASN B C 1
ATOM 2017 O O . ASN B 1 79 ? -9.945 11.391 -8.711 1 98 79 ASN B O 1
ATOM 2021 N N . LEU B 1 80 ? -9.414 9.312 -9.117 1 98.06 80 LEU B N 1
ATOM 2022 C CA . LEU B 1 80 ? -10.57 8.781 -8.398 1 98.06 80 LEU B CA 1
ATOM 2023 C C . LEU B 1 80 ? -10.461 9.078 -6.91 1 98.06 80 LEU B C 1
ATOM 2025 O O . LEU B 1 80 ? -11.477 9.312 -6.246 1 98.06 80 LEU B O 1
ATOM 2029 N N . ILE B 1 81 ? -9.258 9.016 -6.387 1 98.62 81 ILE B N 1
ATOM 2030 C CA . ILE B 1 81 ? -9.023 9.336 -4.984 1 98.62 81 ILE B CA 1
ATOM 2031 C C . ILE B 1 81 ? -9.352 10.805 -4.727 1 98.62 81 ILE B C 1
ATOM 2033 O O . ILE B 1 81 ? -9.977 11.141 -3.721 1 98.62 81 ILE B O 1
ATOM 2037 N N . SER B 1 82 ? -8.883 11.648 -5.641 1 98.69 82 SER B N 1
ATOM 2038 C CA . SER B 1 82 ? -9.211 13.07 -5.523 1 98.69 82 SER B CA 1
ATOM 2039 C C . SER B 1 82 ? -10.719 13.297 -5.531 1 98.69 82 SER B C 1
ATOM 2041 O O . SER B 1 82 ? -11.234 14.086 -4.742 1 98.69 82 SER B O 1
ATOM 2043 N N . LYS B 1 83 ? -11.383 12.633 -6.438 1 98.5 83 LYS B N 1
ATOM 2044 C CA . LYS B 1 83 ? -12.844 12.711 -6.488 1 98.5 83 LYS B CA 1
ATOM 2045 C C . LYS B 1 83 ? -13.469 12.188 -5.199 1 98.5 83 LYS B C 1
ATOM 2047 O O . LYS B 1 83 ? -14.391 12.797 -4.66 1 98.5 83 LYS B O 1
ATOM 2052 N N . PHE B 1 84 ? -12.984 11.117 -4.695 1 98.69 84 PHE B N 1
ATOM 2053 C CA . PHE B 1 84 ? -13.477 10.477 -3.484 1 98.69 84 PHE B CA 1
ATOM 2054 C C . PHE B 1 84 ? -13.422 11.438 -2.303 1 98.69 84 PHE B C 1
ATOM 2056 O O . PHE B 1 84 ? -14.398 11.578 -1.563 1 98.69 84 PHE B O 1
ATOM 2063 N N . PHE B 1 85 ? -12.258 12.109 -2.145 1 98.75 85 PHE B N 1
ATOM 2064 C CA . PHE B 1 85 ? -12.062 13 -1.004 1 98.75 85 PHE B CA 1
ATOM 2065 C C . PHE B 1 85 ? -12.641 14.383 -1.292 1 98.75 85 PHE B C 1
ATOM 2067 O O . PHE B 1 85 ? -12.766 15.203 -0.387 1 98.75 85 PHE B O 1
ATOM 2074 N N . ASN B 1 86 ? -12.93 14.609 -2.557 1 98.5 86 ASN B N 1
ATOM 2075 C CA . ASN B 1 86 ? -13.43 15.898 -3.023 1 98.5 86 ASN B CA 1
ATOM 2076 C C . ASN B 1 86 ? -12.453 17.016 -2.725 1 98.5 86 ASN B C 1
ATOM 2078 O O . ASN B 1 86 ? -12.844 18.094 -2.252 1 98.5 86 ASN B O 1
ATOM 2082 N N . CYS B 1 87 ? -11.18 16.719 -2.924 1 98.69 87 CYS B N 1
ATOM 2083 C CA . CYS B 1 87 ? -10.094 17.672 -2.758 1 98.69 87 CYS B CA 1
ATOM 2084 C C . CYS B 1 87 ? -8.766 17.078 -3.223 1 98.69 87 CYS B C 1
ATOM 2086 O O . CYS B 1 87 ? -8.719 15.945 -3.688 1 98.69 87 CYS B O 1
ATOM 2088 N N . GLY B 1 88 ? -7.727 17.938 -3.115 1 98.44 88 GLY B N 1
ATOM 2089 C CA . GLY B 1 88 ? -6.383 17.469 -3.426 1 98.44 88 GLY B CA 1
ATOM 2090 C C . GLY B 1 88 ? -6 17.688 -4.879 1 98.44 88 GLY B C 1
ATOM 2091 O O . GLY B 1 88 ? -6.852 18 -5.711 1 98.44 88 GLY B O 1
ATOM 2092 N N . THR B 1 89 ? -4.766 17.531 -5.086 1 98.44 89 THR B N 1
ATOM 2093 C CA . THR B 1 89 ? -4.211 17.688 -6.426 1 98.44 89 THR B CA 1
ATOM 2094 C C . THR B 1 89 ? -3.459 16.438 -6.852 1 98.44 89 THR B C 1
ATOM 2096 O O . THR B 1 89 ? -2.752 15.82 -6.051 1 98.44 89 THR B O 1
ATOM 2099 N N . VAL B 1 90 ? -3.73 16.062 -8.102 1 98.5 90 VAL B N 1
ATOM 2100 C CA . VAL B 1 90 ? -3.012 14.945 -8.703 1 98.5 90 VAL B CA 1
ATOM 2101 C C . VAL B 1 90 ? -2.068 15.461 -9.789 1 98.5 90 VAL B C 1
ATOM 2103 O O . VAL B 1 90 ? -2.471 16.25 -10.641 1 98.5 90 VAL B O 1
ATOM 2106 N N . TYR B 1 91 ? -0.809 15.047 -9.68 1 97.75 91 TYR B N 1
ATOM 2107 C CA . TYR B 1 91 ? 0.128 15.508 -10.703 1 97.75 91 TYR B CA 1
ATOM 2108 C C . TYR B 1 91 ? 1.279 14.523 -10.867 1 97.75 91 TYR B C 1
ATOM 2110 O O . TYR B 1 91 ? 1.602 13.773 -9.938 1 97.75 91 TYR B O 1
ATOM 2118 N N . VAL B 1 92 ? 1.865 14.508 -12.016 1 96.62 92 VAL B N 1
ATOM 2119 C CA . VAL B 1 92 ? 3.098 13.766 -12.273 1 96.62 92 VAL B CA 1
ATOM 2120 C C . VAL B 1 92 ? 4.297 14.578 -11.789 1 96.62 92 VAL B C 1
ATOM 2122 O O . VAL B 1 92 ? 4.395 15.781 -12.062 1 96.62 92 VAL B O 1
ATOM 2125 N N . ARG B 1 93 ? 5.117 13.875 -11.102 1 94.38 93 ARG B N 1
ATOM 2126 C CA . ARG B 1 93 ? 6.266 14.586 -10.555 1 94.38 93 ARG B CA 1
ATOM 2127 C C . ARG B 1 93 ? 7.145 15.148 -11.664 1 94.38 93 ARG B C 1
ATOM 2129 O O . ARG B 1 93 ? 7.422 14.469 -12.648 1 94.38 93 ARG B O 1
ATOM 2136 N N . SER B 1 94 ? 7.637 16.312 -11.484 1 88.75 94 SER B N 1
ATOM 2137 C CA . SER B 1 94 ? 8.477 16.969 -12.477 1 88.75 94 SER B CA 1
ATOM 2138 C C . SER B 1 94 ? 9.875 16.359 -12.516 1 88.75 94 SER B C 1
ATOM 2140 O O . SER B 1 94 ? 10.477 16.234 -13.578 1 88.75 94 SER B O 1
ATOM 2142 N N . ASN B 1 95 ? 10.367 15.953 -11.414 1 88.19 95 ASN B N 1
ATOM 2143 C CA . ASN B 1 95 ? 11.727 15.438 -11.305 1 88.19 95 ASN B CA 1
ATOM 2144 C C . ASN B 1 95 ? 11.773 13.93 -11.516 1 88.19 95 ASN B C 1
ATOM 2146 O O . ASN B 1 95 ? 12.852 13.328 -11.492 1 88.19 95 ASN B O 1
ATOM 2150 N N . SER B 1 96 ? 10.766 13.297 -11.594 1 84.62 96 SER B N 1
ATOM 2151 C CA . SER B 1 96 ? 10.633 11.867 -11.891 1 84.62 96 SER B CA 1
ATOM 2152 C C . SER B 1 96 ? 9.352 11.586 -12.672 1 84.62 96 SER B C 1
ATOM 2154 O O . SER B 1 96 ? 8.312 11.305 -12.086 1 84.62 96 SER B O 1
ATOM 2156 N N . SER B 1 97 ? 9.422 11.508 -13.844 1 84.31 97 SER B N 1
ATOM 2157 C CA . SER B 1 97 ? 8.25 11.406 -14.711 1 84.31 97 SER B CA 1
ATOM 2158 C C . SER B 1 97 ? 7.555 10.055 -14.539 1 84.31 97 SER B C 1
ATOM 2160 O O . SER B 1 97 ? 6.434 9.867 -15.016 1 84.31 97 SER B O 1
ATOM 2162 N N . GLN B 1 98 ? 8.102 9.227 -13.75 1 91.62 98 GLN B N 1
ATOM 2163 C CA . GLN B 1 98 ? 7.52 7.895 -13.586 1 91.62 98 GLN B CA 1
ATOM 2164 C C . GLN B 1 98 ? 6.566 7.848 -12.398 1 91.62 98 GLN B C 1
ATOM 2166 O O . GLN B 1 98 ? 5.84 6.867 -12.211 1 91.62 98 GLN B O 1
ATOM 2171 N N . LEU B 1 99 ? 6.574 8.93 -11.656 1 95.56 99 LEU B N 1
ATOM 2172 C CA . LEU B 1 99 ? 5.77 8.914 -10.445 1 95.56 99 LEU B CA 1
ATOM 2173 C C . LEU B 1 99 ? 4.684 9.984 -10.492 1 95.56 99 LEU B C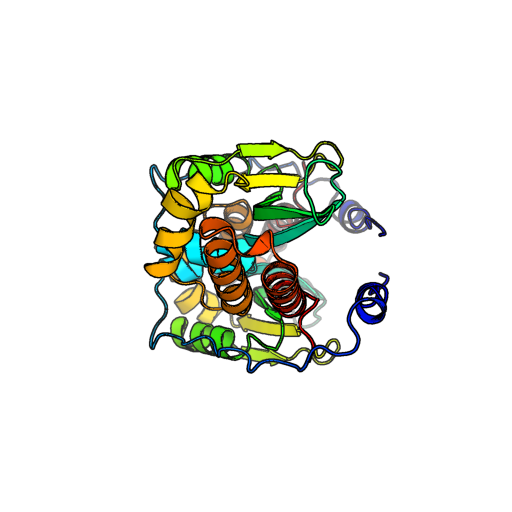 1
ATOM 2175 O O . LEU B 1 99 ? 4.863 11.023 -11.133 1 95.56 99 LEU B O 1
ATOM 2179 N N . CYS B 1 100 ? 3.607 9.75 -9.898 1 97.31 100 CYS B N 1
ATOM 2180 C CA . CYS B 1 100 ? 2.562 10.742 -9.688 1 97.31 100 CYS B CA 1
ATOM 2181 C C . CYS B 1 100 ? 2.135 10.789 -8.227 1 97.31 100 CYS B C 1
ATOM 2183 O O . CYS B 1 100 ? 2.314 9.82 -7.492 1 97.31 100 CYS B O 1
ATOM 2185 N N . ASP B 1 101 ? 1.615 11.938 -7.855 1 97.94 101 ASP B N 1
ATOM 2186 C CA . ASP B 1 101 ? 1.232 12.148 -6.465 1 97.94 101 ASP B CA 1
ATOM 2187 C C . ASP B 1 101 ? -0.194 12.688 -6.359 1 97.94 101 ASP B C 1
ATOM 2189 O O . ASP B 1 101 ? -0.654 13.414 -7.242 1 97.94 101 ASP B O 1
ATOM 2193 N N . PHE B 1 102 ? -0.918 12.266 -5.426 1 98.75 102 PHE B N 1
ATOM 2194 C CA . PHE B 1 102 ? -2.064 12.961 -4.848 1 98.75 102 PHE B CA 1
ATOM 2195 C C . PHE B 1 102 ? -1.669 13.68 -3.566 1 98.75 102 PHE B C 1
ATOM 2197 O O . PHE B 1 102 ? -1.102 13.07 -2.656 1 98.75 102 PHE B O 1
ATOM 2204 N N . VAL B 1 103 ? -1.992 15 -3.477 1 98.81 103 VAL B N 1
ATOM 2205 C CA . VAL B 1 103 ? -1.503 15.773 -2.34 1 98.81 103 VAL B CA 1
ATOM 2206 C C . VAL B 1 103 ? -2.604 16.703 -1.833 1 98.81 103 VAL B C 1
ATOM 2208 O O . VAL B 1 103 ? -3.32 17.312 -2.627 1 98.81 103 VAL B O 1
ATOM 2211 N N . VAL B 1 104 ? -2.754 16.766 -0.549 1 98.88 104 VAL B N 1
ATOM 2212 C CA . VAL B 1 104 ? -3.59 17.75 0.127 1 98.88 104 VAL B CA 1
ATOM 2213 C C . VAL B 1 104 ? -2.768 18.5 1.176 1 98.88 104 VAL B C 1
ATOM 2215 O O . VAL B 1 104 ? -2.219 17.891 2.094 1 98.88 104 VAL B O 1
ATOM 2218 N N . GLN B 1 105 ? -2.701 19.766 1.065 1 98.38 105 GLN B N 1
ATOM 2219 C CA . GLN B 1 105 ? -1.909 20.547 2.004 1 98.38 105 GLN B CA 1
ATOM 2220 C C . GLN B 1 105 ? -2.748 21.656 2.633 1 98.38 105 GLN B C 1
ATOM 2222 O O . GLN B 1 105 ? -2.318 22.297 3.598 1 98.38 105 GLN B O 1
ATOM 2227 N N . ASP B 1 106 ? -3.895 21.891 2.088 1 97.94 106 ASP B N 1
ATOM 2228 C CA . ASP B 1 106 ? -4.801 22.875 2.666 1 97.94 106 ASP B CA 1
ATOM 2229 C C . ASP B 1 106 ? -5.344 22.391 4.012 1 97.94 106 ASP B C 1
ATOM 2231 O O . ASP B 1 106 ? -6.051 21.391 4.078 1 97.94 106 ASP B O 1
ATOM 2235 N N . THR B 1 107 ? -5.09 23.141 5.062 1 97 107 THR B N 1
ATOM 2236 C CA . THR B 1 107 ? -5.422 22.703 6.414 1 97 107 THR B CA 1
ATOM 2237 C C . THR B 1 107 ? -6.93 22.562 6.582 1 97 107 THR B C 1
ATOM 2239 O O . THR B 1 107 ? -7.406 21.688 7.305 1 97 107 THR B O 1
ATO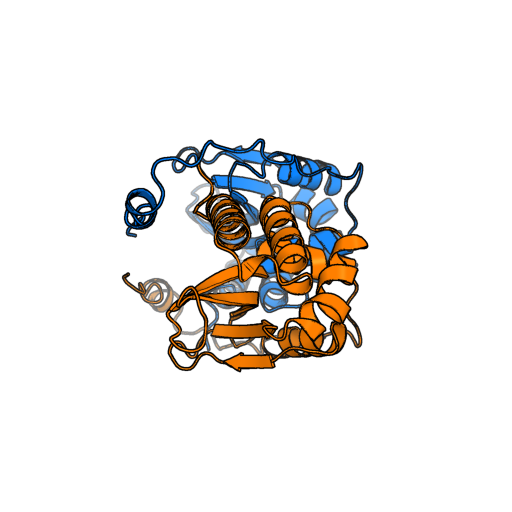M 2242 N N . LYS B 1 108 ? -7.66 23.422 5.953 1 97.06 108 LYS B N 1
ATOM 2243 C CA . LYS B 1 108 ? -9.117 23.328 6.043 1 97.06 108 LYS B CA 1
ATOM 2244 C C . LYS B 1 108 ? -9.633 22.047 5.402 1 97.06 108 LYS B C 1
ATOM 2246 O O . LYS B 1 108 ? -10.508 21.375 5.957 1 97.06 108 LYS B O 1
ATOM 2251 N N . LEU B 1 109 ? -9.07 21.672 4.273 1 98.38 109 LEU B N 1
ATOM 2252 C CA . LEU B 1 109 ? -9.484 20.469 3.57 1 98.38 109 LEU B CA 1
ATOM 2253 C C . LEU B 1 109 ? -9.023 19.219 4.316 1 98.38 109 LEU B C 1
ATOM 2255 O O . LEU B 1 109 ? -9.727 18.203 4.332 1 98.38 109 LEU B O 1
ATOM 2259 N N . LEU B 1 110 ? -7.832 19.328 4.91 1 98.75 110 LEU B N 1
ATOM 2260 C CA . LEU B 1 110 ? -7.363 18.234 5.738 1 98.75 110 LEU B CA 1
ATOM 2261 C C . LEU B 1 110 ? -8.344 17.938 6.871 1 98.75 110 LEU B C 1
ATOM 2263 O O . LEU B 1 110 ? -8.672 16.781 7.133 1 98.75 110 LEU B O 1
ATOM 2267 N N . LEU B 1 111 ? -8.828 18.953 7.453 1 97.38 111 LEU B N 1
ATOM 2268 C CA . LEU B 1 111 ? -9.711 18.828 8.609 1 97.38 111 LEU B CA 1
ATOM 2269 C C . LEU B 1 111 ? -11.102 18.359 8.188 1 97.38 111 LEU B C 1
ATOM 2271 O O . LEU B 1 111 ? -11.719 17.547 8.867 1 97.38 111 LEU B O 1
ATOM 2275 N N . SER B 1 112 ? -11.555 18.875 7.113 1 97.88 112 SER B N 1
ATOM 2276 C CA . SER B 1 112 ? -12.953 18.641 6.758 1 97.88 112 SER B CA 1
ATOM 2277 C C . SER B 1 112 ? -13.109 17.375 5.934 1 97.88 112 SER B C 1
ATOM 2279 O O . SER B 1 112 ? -14.156 16.719 5.988 1 97.88 112 SER B O 1
ATOM 2281 N N . ASN B 1 113 ? -12.078 17.031 5.121 1 98.56 113 ASN B N 1
ATOM 2282 C CA . ASN B 1 113 ? -12.266 15.961 4.137 1 98.56 113 ASN B CA 1
ATOM 2283 C C . ASN B 1 113 ? -11.398 14.75 4.453 1 98.56 113 ASN B C 1
ATOM 2285 O O . ASN B 1 113 ? -11.836 13.609 4.293 1 98.56 113 ASN B O 1
ATOM 2289 N N . ILE B 1 114 ? -10.203 14.938 4.891 1 98.81 114 ILE B N 1
ATOM 2290 C CA . ILE B 1 114 ? -9.242 13.852 5.027 1 98.81 114 ILE B CA 1
ATOM 2291 C C . ILE B 1 114 ? -9.414 13.188 6.395 1 98.81 114 ILE B C 1
ATOM 2293 O O . ILE B 1 114 ? -9.688 11.984 6.477 1 98.81 114 ILE B O 1
ATOM 2297 N N . LEU B 1 115 ? -9.359 13.984 7.488 1 98.5 115 LEU B N 1
ATOM 2298 C CA . LEU B 1 115 ? -9.312 13.438 8.836 1 98.5 115 LEU B CA 1
ATOM 2299 C C . LEU B 1 115 ? -10.586 12.656 9.156 1 98.5 115 LEU B C 1
ATOM 2301 O O . LEU B 1 115 ? -10.523 11.562 9.719 1 98.5 115 LEU B O 1
ATOM 2305 N N . PRO B 1 116 ? -11.758 13.164 8.781 1 98.44 116 PRO B N 1
ATOM 2306 C CA . PRO B 1 116 ? -12.977 12.422 9.109 1 98.44 116 PRO B CA 1
ATOM 2307 C C . PRO B 1 116 ? -13 11.023 8.492 1 98.44 116 PRO B C 1
ATOM 2309 O O . PRO B 1 116 ? -13.555 10.094 9.086 1 98.44 116 PRO B O 1
ATOM 2312 N N . HIS B 1 117 ? -12.445 10.875 7.352 1 98.69 117 HIS B N 1
ATOM 2313 C CA . HIS B 1 117 ? -12.414 9.562 6.719 1 98.69 117 HIS B CA 1
ATOM 2314 C C . HIS B 1 117 ? -11.703 8.539 7.602 1 98.69 117 HIS B C 1
ATOM 2316 O O . HIS B 1 117 ? -12.219 7.441 7.828 1 98.69 117 HIS B O 1
ATOM 2322 N N . PHE B 1 118 ? -10.594 8.898 8.125 1 98.31 118 PHE B N 1
ATOM 2323 C CA . PHE B 1 118 ? -9.758 7.941 8.844 1 98.31 118 PHE B CA 1
ATOM 2324 C C . PHE B 1 118 ? -10.258 7.75 10.273 1 98.31 118 PHE B C 1
ATOM 2326 O O . PHE B 1 118 ? -9.867 6.797 10.945 1 98.31 118 PHE B O 1
ATOM 2333 N N . GLU B 1 119 ? -11.117 8.664 10.719 1 97.06 119 GLU B N 1
ATOM 2334 C CA . GLU B 1 119 ? -11.82 8.445 11.984 1 97.06 119 GLU B CA 1
ATOM 2335 C C . GLU B 1 119 ? -12.82 7.301 11.867 1 97.06 119 GLU B C 1
ATOM 2337 O O . GLU B 1 119 ? -13.008 6.531 12.812 1 97.06 119 GLU B O 1
ATOM 2342 N N . ILE B 1 120 ? -13.422 7.195 10.711 1 97.62 120 ILE B N 1
ATOM 2343 C CA . ILE B 1 120 ? -14.469 6.207 10.477 1 97.62 120 ILE B CA 1
ATOM 2344 C C . ILE B 1 120 ? -13.852 4.922 9.93 1 97.62 120 ILE B C 1
ATOM 2346 O O . ILE B 1 120 ? -14.234 3.82 10.328 1 97.62 120 ILE B O 1
ATOM 2350 N N . TYR B 1 121 ? -12.922 5.066 8.992 1 98 121 TYR B N 1
ATOM 2351 C CA . TYR B 1 121 ? -12.211 3.971 8.344 1 98 121 TYR B CA 1
ATOM 2352 C C . TYR B 1 121 ? -10.719 4.027 8.648 1 98 121 TYR B C 1
ATOM 2354 O O . TYR B 1 121 ? -9.93 4.516 7.844 1 98 121 TYR B O 1
ATOM 2362 N N . PRO B 1 122 ? -10.328 3.428 9.672 1 96.75 122 PRO B N 1
ATOM 2363 C CA . PRO B 1 122 ? -8.992 3.672 10.219 1 96.75 122 PRO B CA 1
ATOM 2364 C C . PRO B 1 122 ? -7.887 3 9.406 1 96.75 122 PRO B C 1
ATOM 2366 O O . PRO B 1 122 ? -8.133 2.006 8.719 1 96.75 122 PRO B O 1
ATOM 2369 N N . ILE B 1 123 ? -6.789 3.609 9.555 1 97.19 123 ILE B N 1
ATOM 2370 C CA . ILE B 1 123 ? -5.543 2.963 9.156 1 97.19 123 ILE B CA 1
ATOM 2371 C C . ILE B 1 123 ? -5.18 1.875 10.164 1 97.19 123 ILE B C 1
ATOM 2373 O O . ILE B 1 123 ? -5.289 2.08 11.375 1 97.19 123 ILE B O 1
ATOM 2377 N N . LEU B 1 124 ? -4.695 0.772 9.688 1 96.62 124 LEU B N 1
ATOM 2378 C CA . LEU B 1 124 ? -4.59 -0.356 10.609 1 96.62 124 LEU B CA 1
ATOM 2379 C C . LEU B 1 124 ? -3.133 -0.754 10.82 1 96.62 124 LEU B C 1
ATOM 2381 O O . LEU B 1 124 ? -2.842 -1.699 11.555 1 96.62 124 LEU B O 1
ATOM 2385 N N . ASN B 1 125 ? -2.195 -0.104 10.172 1 95.19 125 ASN B N 1
ATOM 2386 C CA . ASN B 1 125 ? -0.783 -0.414 10.375 1 95.19 125 ASN B CA 1
ATOM 2387 C C . ASN B 1 125 ? -0.049 0.734 11.062 1 95.19 125 ASN B C 1
ATOM 2389 O O . ASN B 1 125 ? -0.675 1.588 11.695 1 95.19 125 ASN B O 1
ATOM 2393 N N . LEU B 1 126 ? 1.198 0.732 11.008 1 91.88 126 LEU B N 1
ATOM 2394 C CA . LEU B 1 126 ? 2.061 1.668 11.719 1 91.88 126 LEU B CA 1
ATOM 2395 C C . LEU B 1 126 ? 1.725 3.109 11.352 1 91.88 126 LEU B C 1
ATOM 2397 O O . LEU B 1 126 ? 1.901 4.02 12.164 1 91.88 126 LEU B O 1
ATOM 2401 N N . LYS B 1 127 ? 1.233 3.348 10.195 1 95.12 127 LYS B N 1
ATOM 2402 C CA . LYS B 1 127 ? 0.917 4.695 9.734 1 95.12 127 LYS B CA 1
ATOM 2403 C C . LYS B 1 127 ? -0.205 5.312 10.57 1 95.12 127 LYS B C 1
ATOM 2405 O O . LYS B 1 127 ? -0.409 6.527 10.539 1 95.12 127 LYS B O 1
ATOM 2410 N N . TYR B 1 128 ? -0.9 4.473 11.289 1 96.19 128 TYR B N 1
ATOM 2411 C CA . TYR B 1 128 ? -1.919 4.984 12.195 1 96.19 128 TYR B CA 1
ATOM 2412 C C . TYR B 1 128 ? -1.304 5.914 13.242 1 96.19 128 TYR B C 1
ATOM 2414 O O . TYR B 1 128 ? -1.889 6.941 13.586 1 96.19 128 TYR B O 1
ATOM 2422 N N . LYS B 1 129 ? -0.204 5.535 13.734 1 94.38 129 LYS B N 1
ATOM 2423 C CA . LYS B 1 129 ? 0.482 6.387 14.703 1 94.38 129 LYS B CA 1
ATOM 2424 C C . LYS B 1 129 ? 0.845 7.734 14.094 1 94.38 129 LYS B C 1
ATOM 2426 O O . LYS B 1 129 ? 0.734 8.773 14.75 1 94.38 129 LYS B O 1
ATOM 2431 N N . ASP B 1 130 ? 1.341 7.727 12.891 1 96.25 130 ASP B N 1
ATOM 2432 C CA . ASP B 1 130 ? 1.624 8.969 12.172 1 96.25 130 ASP B CA 1
ATOM 2433 C C . ASP B 1 130 ? 0.363 9.82 12.031 1 96.25 130 ASP B C 1
ATOM 2435 O O . ASP B 1 130 ? 0.404 11.039 12.211 1 96.25 130 ASP B O 1
ATOM 2439 N N . TYR B 1 131 ? -0.701 9.133 11.719 1 97.38 131 TYR B N 1
ATOM 2440 C CA . TYR B 1 131 ? -1.986 9.805 11.57 1 97.38 131 TYR B CA 1
ATOM 2441 C C . TYR B 1 131 ? -2.395 10.492 12.875 1 97.38 131 TYR B C 1
ATOM 2443 O O . TYR B 1 131 ? -2.844 11.641 12.859 1 97.38 131 TYR B O 1
ATOM 2451 N N . ILE B 1 132 ? -2.23 9.812 13.977 1 97.19 132 ILE B N 1
ATOM 2452 C CA . ILE B 1 132 ? -2.631 10.352 15.273 1 97.19 132 ILE B CA 1
ATOM 2453 C C . ILE B 1 132 ? -1.778 11.57 15.609 1 97.19 132 ILE B C 1
ATOM 2455 O O . ILE B 1 132 ? -2.301 12.602 16.047 1 97.19 132 ILE B O 1
ATOM 2459 N N . CYS B 1 133 ? -0.473 11.469 15.391 1 97.12 133 CYS B N 1
ATOM 2460 C CA . CYS B 1 133 ? 0.409 12.609 15.609 1 97.12 133 CYS B CA 1
ATOM 2461 C C . CYS B 1 133 ? 0.014 13.773 14.711 1 97.12 133 CYS B C 1
ATOM 2463 O O . CYS B 1 133 ? -0.013 14.922 15.156 1 97.12 133 CYS B O 1
ATOM 2465 N N . PHE B 1 134 ? -0.264 13.461 13.508 1 98.19 134 PHE B N 1
ATOM 2466 C CA . PHE B 1 134 ? -0.699 14.438 12.516 1 98.19 134 PHE B CA 1
ATOM 2467 C C . PHE B 1 134 ? -1.959 15.156 12.977 1 98.19 134 PHE B C 1
ATOM 2469 O O . PHE B 1 134 ? -2.021 16.391 12.953 1 98.19 134 PHE B O 1
ATOM 2476 N N . LYS B 1 135 ? -2.908 14.414 13.414 1 97.81 135 LYS B N 1
ATOM 2477 C CA . LYS B 1 135 ? -4.188 14.938 13.891 1 97.81 135 LYS B CA 1
ATOM 2478 C C . LYS B 1 135 ? -3.998 15.82 15.117 1 97.81 135 LYS B C 1
ATOM 2480 O O . LYS B 1 135 ? -4.547 16.922 15.188 1 97.81 135 LYS B O 1
ATOM 2485 N N . LYS B 1 136 ? -3.238 15.375 16.031 1 97.75 136 LYS B N 1
ATOM 2486 C CA . LYS B 1 136 ? -2.99 16.141 17.25 1 97.75 136 LYS B CA 1
ATOM 2487 C C . LYS B 1 136 ? -2.285 17.453 16.938 1 97.75 136 LYS B C 1
ATOM 2489 O O . LYS B 1 136 ? -2.623 18.5 17.5 1 97.75 136 LYS B O 1
ATOM 2494 N N . ALA B 1 137 ? -1.332 17.391 16.078 1 98.25 137 ALA B N 1
ATOM 2495 C CA . ALA B 1 137 ? -0.616 18.594 15.68 1 98.25 137 ALA B CA 1
ATOM 2496 C C . ALA B 1 137 ? -1.553 19.594 14.992 1 98.25 137 ALA B C 1
ATOM 2498 O O . ALA B 1 137 ? -1.451 20.797 15.203 1 98.25 137 ALA B O 1
ATOM 2499 N N . LEU B 1 138 ? -2.408 19.078 14.195 1 98.06 138 LEU B N 1
ATOM 2500 C CA . LEU B 1 138 ? -3.373 19.922 13.508 1 98.06 138 LEU B CA 1
ATOM 2501 C C . LEU B 1 138 ? -4.285 20.641 14.5 1 98.06 138 LEU B C 1
ATOM 2503 O O . LEU B 1 138 ? -4.668 21.781 14.289 1 98.06 138 LEU B O 1
ATOM 2507 N N . GLU B 1 139 ? -4.629 19.906 15.523 1 96.69 139 GLU B N 1
ATOM 2508 C CA . GLU B 1 139 ? -5.453 20.5 16.562 1 96.69 139 GLU B CA 1
ATOM 2509 C C . GLU B 1 139 ? -4.73 21.656 17.25 1 96.69 139 GLU B C 1
ATOM 2511 O O . GLU B 1 139 ? -5.328 22.703 17.516 1 96.69 139 GLU B O 1
ATOM 2516 N N . ILE B 1 140 ? -3.49 21.484 17.516 1 97.56 140 ILE B N 1
ATOM 2517 C CA . ILE B 1 140 ? -2.668 22.531 18.109 1 97.56 140 ILE B CA 1
ATOM 2518 C C . ILE B 1 140 ? -2.594 23.719 17.156 1 97.56 140 ILE B C 1
ATOM 2520 O O . ILE B 1 140 ? -2.67 24.875 17.594 1 97.56 140 ILE B O 1
ATOM 2524 N N . PHE B 1 141 ? -2.473 23.438 15.922 1 97.38 141 PHE B N 1
ATOM 2525 C CA . PHE B 1 141 ? -2.391 24.453 14.883 1 97.38 141 PHE B CA 1
ATOM 2526 C C . PHE B 1 141 ? -3.688 25.25 14.805 1 97.38 141 PHE B C 1
ATOM 2528 O O . PHE B 1 141 ? -3.662 26.484 14.742 1 97.38 141 PHE B O 1
ATOM 2535 N N . LEU B 1 142 ? -4.805 24.578 14.867 1 95.31 142 LEU B N 1
ATOM 2536 C CA . LEU B 1 142 ? -6.113 25.203 14.75 1 95.31 142 LEU B CA 1
ATOM 2537 C C . LEU B 1 142 ? -6.379 26.141 15.93 1 95.31 142 LEU B C 1
ATOM 2539 O O . LEU B 1 142 ? -7.047 27.156 15.781 1 95.31 142 LEU B O 1
ATOM 2543 N N . SER B 1 143 ? -5.863 25.797 17.047 1 96 143 SER B N 1
ATOM 2544 C CA . SER B 1 143 ? -6.043 26.609 18.234 1 96 143 SER B CA 1
ATOM 2545 C C . SER B 1 143 ? -5.004 27.719 18.312 1 96 143 SER B C 1
ATOM 2547 O O . SER B 1 143 ? -4.926 28.453 19.297 1 96 143 SER B O 1
ATOM 2549 N N . LYS B 1 144 ? -4.035 27.734 17.406 1 96.19 144 LYS B N 1
ATOM 2550 C CA . LYS B 1 144 ? -2.996 28.75 17.25 1 96.19 144 LYS B CA 1
ATOM 2551 C C . LYS B 1 144 ? -1.946 28.625 18.359 1 96.19 144 LYS B C 1
ATOM 2553 O O . LYS B 1 144 ? -1.187 29.562 18.594 1 96.19 144 LYS B O 1
ATOM 2558 N N . GLN B 1 145 ? -1.955 27.5 18.953 1 96.25 145 GLN B N 1
ATOM 2559 C CA . GLN B 1 145 ? -0.987 27.297 20.031 1 96.25 145 GLN 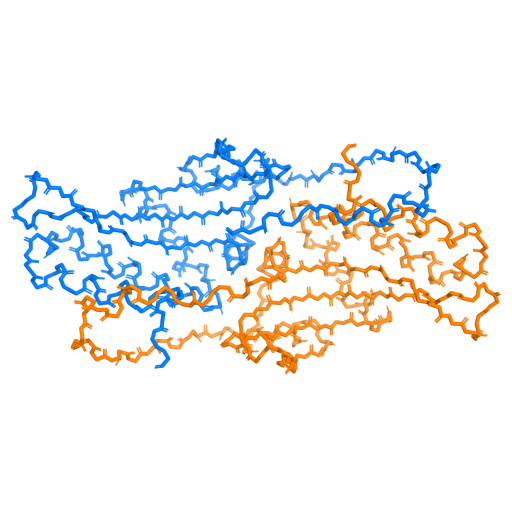B CA 1
ATOM 2560 C C . GLN B 1 145 ? 0.429 27.156 19.469 1 96.25 145 GLN B C 1
ATOM 2562 O O . GLN B 1 145 ? 1.406 27.344 20.203 1 96.25 145 GLN B O 1
ATOM 2567 N N . HIS B 1 146 ? 0.566 26.875 18.219 1 95.81 146 HIS B N 1
ATOM 2568 C CA . HIS B 1 146 ? 1.871 26.719 17.594 1 95.81 146 HIS B CA 1
ATOM 2569 C C . HIS B 1 146 ? 2.6 28.047 17.484 1 95.81 146 HIS B C 1
ATOM 2571 O O . HIS B 1 146 ? 3.801 28.078 17.203 1 95.81 146 HIS B O 1
ATOM 2577 N N . LEU B 1 147 ? 1.903 29.109 17.688 1 95.5 147 LEU B N 1
ATOM 2578 C CA . LEU B 1 147 ? 2.502 30.438 17.609 1 95.5 147 LEU B CA 1
ATOM 2579 C C . LEU B 1 147 ? 3.301 30.734 18.875 1 95.5 147 LEU B C 1
ATOM 2581 O O . LEU B 1 147 ? 4.078 31.703 18.906 1 95.5 147 LEU B O 1
ATOM 2585 N N . LYS B 1 148 ? 3.082 30 19.922 1 96.38 148 LYS B N 1
ATOM 2586 C CA . LYS B 1 148 ? 3.898 30.031 21.141 1 96.38 148 LYS B CA 1
ATOM 2587 C C . LYS B 1 148 ? 4.945 28.922 21.141 1 96.38 148 LYS B C 1
ATOM 2589 O O . LYS B 1 148 ? 4.723 27.859 20.562 1 96.38 148 LYS B O 1
ATOM 2594 N N . GLN B 1 149 ? 6.004 29.188 21.812 1 96.75 149 GLN B N 1
ATOM 2595 C CA . GLN B 1 149 ? 7.129 28.25 21.797 1 96.75 149 GLN B CA 1
ATOM 2596 C C . GLN B 1 149 ? 6.711 26.875 22.297 1 96.75 149 GLN B C 1
ATOM 2598 O O . GLN B 1 149 ? 7.105 25.859 21.734 1 96.75 149 GLN B O 1
ATOM 2603 N N . GLU B 1 150 ? 5.926 26.859 23.312 1 97 150 GLU B N 1
ATOM 2604 C CA . GLU B 1 150 ? 5.504 25.578 23.891 1 97 150 GLU B CA 1
ATOM 2605 C C . GLU B 1 150 ? 4.719 24.75 22.891 1 97 150 GLU B C 1
ATOM 2607 O O . GLU B 1 150 ? 4.941 23.547 22.781 1 97 150 GLU B O 1
ATOM 2612 N N . GLY B 1 151 ? 3.797 25.391 22.219 1 97 151 GLY B N 1
ATOM 2613 C CA . GLY B 1 151 ? 3.016 24.703 21.203 1 97 151 GLY B CA 1
ATOM 2614 C C . GLY B 1 151 ? 3.854 24.203 20.047 1 97 151 GLY B C 1
ATOM 2615 O O . GLY B 1 151 ? 3.658 23.078 19.562 1 97 151 GLY B O 1
ATOM 2616 N N . LEU B 1 152 ? 4.699 25 19.609 1 97.31 152 LEU B N 1
ATOM 2617 C CA . LEU B 1 152 ? 5.598 24.625 18.531 1 97.31 152 LEU B CA 1
ATOM 2618 C C . LEU B 1 152 ? 6.469 23.438 18.938 1 97.31 152 LEU B C 1
ATOM 2620 O O . LEU B 1 152 ? 6.676 22.516 18.141 1 97.31 152 LEU B O 1
ATOM 2624 N N . ASP B 1 153 ? 6.953 23.484 20.156 1 96.88 153 ASP B N 1
ATOM 2625 C CA . ASP B 1 153 ? 7.777 22.391 20.656 1 96.88 153 ASP B CA 1
ATOM 2626 C C . ASP B 1 153 ? 6.984 21.094 20.734 1 96.88 153 ASP B C 1
ATOM 2628 O O . ASP B 1 153 ? 7.527 20.016 20.484 1 96.88 153 ASP B O 1
ATOM 2632 N N . THR B 1 154 ? 5.754 21.203 21.109 1 97.06 154 THR B N 1
ATOM 2633 C CA . THR B 1 154 ? 4.891 20.031 21.141 1 97.06 154 THR B CA 1
ATOM 2634 C C . THR B 1 154 ? 4.762 19.406 19.75 1 97.06 154 THR B C 1
ATOM 2636 O O . THR B 1 154 ? 4.844 18.188 19.594 1 97.06 154 THR B O 1
ATOM 2639 N N . ILE B 1 155 ? 4.59 20.203 18.75 1 97.69 155 ILE B N 1
ATOM 2640 C CA . ILE B 1 155 ? 4.461 19.734 17.375 1 97.69 155 ILE B CA 1
ATOM 2641 C C . ILE B 1 155 ? 5.766 19.078 16.938 1 97.69 155 ILE B C 1
ATOM 2643 O O . ILE B 1 155 ? 5.75 18.016 16.312 1 97.69 155 ILE B O 1
ATOM 2647 N N . LYS B 1 156 ? 6.832 19.703 17.312 1 95.81 156 LYS B N 1
ATOM 2648 C CA . LYS B 1 156 ? 8.125 19.125 16.984 1 95.81 156 LYS B CA 1
ATOM 2649 C C . LYS B 1 156 ? 8.273 17.75 17.641 1 95.81 156 LYS B C 1
ATOM 2651 O O . LYS B 1 156 ? 8.875 16.844 17.062 1 95.81 156 LYS B O 1
ATOM 2656 N N . GLY B 1 157 ? 7.766 17.609 18.828 1 95.38 157 GLY B N 1
ATOM 2657 C CA . GLY B 1 157 ? 7.742 16.312 19.484 1 95.38 157 GLY B CA 1
ATOM 2658 C C . GLY B 1 157 ? 6.98 15.258 18.688 1 95.38 157 GLY B C 1
ATOM 2659 O O . GLY B 1 157 ? 7.414 14.109 18.609 1 95.38 157 GLY B O 1
ATOM 2660 N N . PHE B 1 158 ? 5.82 15.648 18.109 1 95.5 158 PHE B N 1
ATOM 2661 C CA . PHE B 1 158 ? 5.043 14.734 17.281 1 95.5 158 PHE B CA 1
ATOM 2662 C C . PHE B 1 158 ? 5.836 14.312 16.047 1 95.5 158 PHE B C 1
ATOM 2664 O O . PHE B 1 158 ? 5.816 13.141 15.656 1 95.5 158 PHE B O 1
ATOM 2671 N N . ILE B 1 159 ? 6.508 15.312 15.43 1 94.31 159 ILE B N 1
ATOM 2672 C CA . ILE B 1 159 ? 7.281 15.031 14.227 1 94.31 159 ILE B CA 1
ATOM 2673 C C . ILE B 1 159 ? 8.32 13.953 14.523 1 94.31 159 ILE B C 1
ATOM 2675 O O . ILE B 1 159 ? 8.531 13.055 13.703 1 94.31 159 ILE B O 1
ATOM 2679 N N . LEU B 1 160 ? 8.859 13.891 15.711 1 91.06 160 LEU B N 1
ATOM 2680 C CA . LEU B 1 160 ? 9.891 12.93 16.094 1 91.06 160 LEU B CA 1
ATOM 2681 C C . LEU B 1 160 ? 9.305 11.539 16.281 1 91.06 160 LEU B C 1
ATOM 2683 O O . LEU B 1 160 ? 10.031 10.547 16.281 1 91.06 160 LEU B O 1
ATOM 2687 N N . GLU B 1 161 ? 8.008 11.453 16.406 1 90.44 161 GLU B N 1
ATOM 2688 C CA . GLU B 1 161 ? 7.34 10.172 16.609 1 90.44 161 GLU B CA 1
ATOM 2689 C C . GLU B 1 161 ? 6.809 9.617 15.297 1 90.44 161 GLU B C 1
ATOM 2691 O O . GLU B 1 161 ? 6.23 8.523 15.266 1 90.44 161 GLU B O 1
ATOM 2696 N N . MET B 1 162 ? 7.027 10.383 14.273 1 91.06 162 MET B N 1
ATOM 2697 C CA . MET B 1 162 ? 6.414 9.992 13.008 1 91.06 162 MET B CA 1
ATOM 2698 C C . MET B 1 162 ? 7.453 9.398 12.062 1 91.06 162 MET B C 1
ATOM 2700 O O . MET B 1 162 ? 8.633 9.734 12.133 1 91.06 162 MET B O 1
ATOM 2704 N N . ASN B 1 163 ? 6.977 8.461 11.219 1 80.06 163 ASN B N 1
ATOM 2705 C CA . ASN B 1 163 ? 7.758 7.895 10.125 1 80.06 163 ASN B CA 1
ATOM 2706 C C . ASN B 1 163 ? 9.109 7.379 10.609 1 80.06 163 ASN B C 1
ATOM 2708 O O . ASN B 1 163 ? 9.188 6.66 11.609 1 80.06 163 ASN B O 1
ATOM 2712 N N . SER B 1 164 ? 10.102 7.531 9.797 1 70.81 164 SER B N 1
ATOM 2713 C CA . SER B 1 164 ? 11.43 7.008 10.102 1 70.81 164 SER B CA 1
ATOM 2714 C C . SER B 1 164 ? 12.055 7.738 11.281 1 70.81 164 SER B C 1
ATOM 2716 O O . SER B 1 164 ? 13.086 7.32 11.805 1 70.81 164 SER B O 1
ATOM 2718 N N . ASN B 1 165 ? 11.352 8.781 11.711 1 67.38 165 ASN B N 1
ATOM 2719 C CA . ASN B 1 165 ? 11.859 9.516 12.867 1 67.38 165 ASN B CA 1
ATOM 2720 C C . ASN B 1 165 ? 11.516 8.82 14.18 1 67.38 165 ASN B C 1
ATOM 2722 O O . ASN B 1 165 ? 12.008 9.211 15.242 1 67.38 165 ASN B O 1
ATOM 2726 N N . ARG B 1 166 ? 10.734 7.73 13.961 1 58.34 166 ARG B N 1
ATOM 2727 C CA . ARG B 1 166 ? 10.195 7.098 15.156 1 58.34 166 ARG B CA 1
ATOM 2728 C C . ARG B 1 166 ? 11.312 6.543 16.031 1 58.34 166 ARG B C 1
ATOM 2730 O O . ARG B 1 166 ? 12.148 5.762 15.57 1 58.34 166 ARG B O 1
ATOM 2737 N N . LEU B 1 167 ? 11.609 7.223 16.969 1 46.94 167 LEU B N 1
ATOM 2738 C CA . LEU B 1 167 ? 12.602 6.832 17.953 1 46.94 167 LEU B CA 1
ATOM 2739 C C . LEU B 1 167 ? 12.258 5.48 18.578 1 46.94 167 LEU B C 1
ATOM 2741 O O . LEU B 1 167 ? 11.086 5.203 18.859 1 46.94 167 LEU B O 1
ATOM 2745 N N . ASN B 1 168 ? 13.055 4.332 18.203 1 48.62 168 ASN B N 1
ATOM 2746 C CA . ASN B 1 168 ? 12.93 3.008 18.797 1 48.62 168 ASN B CA 1
ATOM 2747 C C . ASN B 1 168 ? 13.008 3.066 20.312 1 48.62 168 ASN B C 1
ATOM 2749 O O . ASN B 1 168 ? 13.727 3.904 20.875 1 48.62 168 ASN B O 1
#

Solvent-accessible surface area (backbone atoms only — not comparable to full-atom values): 19022 Å² total; per-residue (Å²): 134,84,78,77,70,79,75,73,66,62,59,74,72,57,78,80,70,72,88,74,85,71,76,73,76,81,70,69,97,67,76,55,65,43,22,52,25,15,26,36,58,42,38,34,50,67,48,71,46,80,37,84,30,86,89,36,94,76,36,53,41,80,45,51,37,40,37,34,61,44,54,39,90,34,49,65,52,43,48,49,49,27,58,68,50,70,46,64,46,72,48,65,40,87,92,40,75,60,30,22,36,34,40,40,55,53,66,67,51,41,59,69,40,51,50,56,47,43,72,76,35,54,48,64,42,71,61,32,52,26,47,50,38,50,51,54,39,48,52,38,49,75,70,50,38,45,72,38,70,68,37,37,50,50,40,52,52,34,51,41,58,22,75,91,47,40,72,130,136,83,78,76,71,79,75,74,67,63,61,75,73,60,79,81,68,72,88,72,84,73,76,72,76,80,70,70,96,68,77,55,64,44,22,51,25,15,25,35,58,43,37,34,50,67,50,71,46,78,37,83,30,86,88,35,94,76,36,52,39,80,46,52,37,41,39,37,61,44,53,39,92,34,48,66,53,42,50,48,49,28,59,69,51,68,46,63,46,71,48,64,39,86,90,41,73,59,30,22,34,33,40,39,56,53,66,69,51,41,59,70,40,50,51,55,46,44,71,76,35,55,49,64,42,70,61,33,53,27,45,51,37,51,51,53,40,48,52,38,49,74,70,50,37,44,74,40,69,68,37,37,50,51,39,53,54,36,51,41,58,23,74,91,47,38,73,130

Organism: Agaricus bisporus var. burnettii (strain JB137-S8 / ATCC MYA-4627 / FGSC 10392) (NCBI:txid597362)